Protein AF-0000000075063089 (afdb_homodimer)

Foldseek 3Di:
DPPPPPPPDDPVVDDPPPPPPPPPPDPPPVPPPQDWDWDWDADQLGDIDIFIDGPPDDPVVVVVRVVVVVSVCVVVVPVPDGNVVSNVQQKAKDFPHDGPNPPPDDPVVVVDDPPGDIDIDGPVD/DPPPPPPPDDPVVDDPPPPPPPPPPPDCPVPPPQDWDWDWDADQLGDIDIFIDGPPDDPVVVVVRVVVVVSVCVVVVPVPDGNVVSNVQQKAKDFPHDGPNPPPDDPVVVVDDPPGDIDIDGPVD

Solvent-accessible surface area (backbone atoms only — not comparable to full-atom values): 14906 Å² total; per-residue (Å²): 130,86,75,78,67,77,74,74,77,75,70,61,69,55,77,77,73,69,73,76,65,77,75,69,78,71,83,72,64,81,68,66,79,68,57,64,28,44,31,35,40,40,44,88,41,69,43,66,48,75,40,68,41,51,56,78,30,26,35,48,56,47,52,52,39,48,53,52,46,54,51,46,44,54,70,64,52,49,80,72,57,62,35,57,73,50,32,58,67,47,24,34,46,25,46,89,89,42,72,57,70,62,43,81,44,42,44,48,79,78,65,59,51,73,71,37,65,34,34,69,38,61,49,82,106,129,86,74,79,68,77,75,73,76,74,69,60,68,58,78,79,75,70,72,76,66,76,74,70,78,72,83,72,65,79,68,66,78,67,57,65,28,45,32,35,39,40,45,89,41,69,42,67,49,76,40,68,42,51,57,79,31,26,34,48,55,47,50,52,40,49,54,52,46,53,51,46,43,54,71,65,54,49,81,71,57,62,38,58,74,52,33,58,67,47,24,35,46,26,47,90,88,42,71,58,71,61,44,79,43,43,43,47,79,78,65,60,52,70,70,36,65,34,34,69,38,61,48,83,105

Organism: Cucurbita maxima (NCBI:txid3661)

pLDDT: mean 76.59, std 25.88, range [24.36, 98.12]

Secondary structure (DSSP, 8-state):
------------S----------------------EEEEEEE-TTS-EEEEEEETT-BHHHHHHHHHHHHHHHHHTT------HHHHHHHEEEEETTEE---TTSBGGGGT--TT-EEEEEES--/-----------TT----------------------EEEEEEE-TTS-EEEEEEETT-BHHHHHHHHHHHHHHHHHTT------HHHHHHHEEEEETTEE---TTSBGGGGT--TT-EEEEEES--

Sequence (250 aa):
MPRIEPNIPDSCCISPRFRSNSFRRSLRYQRLPSRLLHLSVLKLDGSSFEVQVARKASVAKLREAVESVFCGMLMNREDVKISWPHVWSHFCLCYKHYKLIDEKSRIKRFGIRDGDLLHFVNRIAMPRIEPNIPDSCCISPRFRSNSFRRSLRYQRLPSRLLHLSVLKLDGSSFEVQVARKASVAKLREAVESVFCGMLMNREDVKISWPHVWSHFCLCYKHYKLIDEKSRIKRFGIRDGDLLHFVNRIA

Structure (mmCIF, N/CA/C/O backbone):
data_AF-0000000075063089-model_v1
#
loop_
_entity.id
_entity.type
_entity.pdbx_description
1 polymer 'U11/U12 small nuclear ribonucleoprotein 25 kDa protein-like'
#
loop_
_atom_site.group_PDB
_atom_site.id
_atom_site.type_symbol
_atom_site.label_atom_id
_atom_site.label_alt_id
_atom_site.label_comp_id
_atom_site.label_asym_id
_atom_site.label_entity_id
_atom_site.label_seq_id
_atom_site.pdbx_PDB_ins_code
_atom_site.Cartn_x
_atom_site.Cartn_y
_atom_site.Cartn_z
_atom_site.occupancy
_atom_site.B_iso_or_equiv
_atom_site.auth_seq_id
_atom_site.auth_comp_id
_atom_site.auth_asym_id
_atom_site.auth_atom_id
_atom_site.pdbx_PDB_model_num
ATOM 1 N N . MET A 1 1 ? -24 -0.327 23.141 1 25.36 1 MET A N 1
ATOM 2 C CA . MET A 1 1 ? -23.531 -0.11 21.766 1 25.36 1 MET A CA 1
ATOM 3 C C . MET A 1 1 ? -22.203 -0.801 21.531 1 25.36 1 MET A C 1
ATOM 5 O O . MET A 1 1 ? -21.234 -0.575 22.281 1 25.36 1 MET A O 1
ATOM 9 N N . PRO A 1 2 ? -22.219 -2.045 20.953 1 25.38 2 PRO A N 1
ATOM 10 C CA . PRO A 1 2 ? -21.047 -2.918 21 1 25.38 2 PRO A CA 1
ATOM 11 C C . PRO A 1 2 ? -19.828 -2.322 20.281 1 25.38 2 PRO A C 1
ATOM 13 O O . PRO A 1 2 ? -19.969 -1.794 19.172 1 25.38 2 PRO A O 1
ATOM 16 N N . ARG A 1 3 ? -18.875 -1.721 21.062 1 28.41 3 ARG A N 1
ATOM 17 C CA . ARG A 1 3 ? -17.578 -1.214 20.625 1 28.41 3 ARG A CA 1
ATOM 18 C C . ARG A 1 3 ? -16.875 -2.234 19.75 1 28.41 3 ARG A C 1
ATOM 20 O O . ARG A 1 3 ? -16.703 -3.393 20.141 1 28.41 3 ARG A O 1
ATOM 27 N N . ILE A 1 4 ? -17.078 -2.137 18.438 1 31.77 4 ILE A N 1
ATOM 28 C CA . ILE A 1 4 ? -16.422 -3.045 17.5 1 31.77 4 ILE A CA 1
ATOM 29 C C . ILE A 1 4 ? -14.93 -3.086 17.781 1 31.77 4 ILE A C 1
ATOM 31 O O . ILE A 1 4 ? -14.234 -2.078 17.625 1 31.77 4 ILE A O 1
ATOM 35 N N . GLU A 1 5 ? -14.547 -3.855 18.703 1 34.22 5 GLU A N 1
ATOM 36 C CA . GLU A 1 5 ? -13.133 -4.09 18.953 1 34.22 5 GLU A CA 1
ATOM 37 C C . GLU A 1 5 ? -12.414 -4.543 17.688 1 34.22 5 GLU A C 1
ATOM 39 O O . GLU A 1 5 ? -12.883 -5.457 17 1 34.22 5 GLU A O 1
ATOM 44 N N . PRO A 1 6 ? -11.734 -3.592 17.016 1 34.59 6 PRO A N 1
ATOM 45 C CA . PRO A 1 6 ? -11.016 -4.07 15.836 1 34.59 6 PRO A CA 1
ATOM 46 C C . PRO A 1 6 ? -10.164 -5.301 16.125 1 34.59 6 PRO A C 1
ATOM 48 O O . PRO A 1 6 ? -9.344 -5.289 17.047 1 34.59 6 PRO A O 1
ATOM 51 N N . ASN A 1 7 ? -10.711 -6.438 16.109 1 30.88 7 ASN A N 1
ATOM 52 C CA . ASN A 1 7 ? -9.906 -7.648 16.219 1 30.88 7 ASN A CA 1
ATOM 53 C C . ASN A 1 7 ? -8.688 -7.605 15.297 1 30.88 7 ASN A C 1
ATOM 55 O O . ASN A 1 7 ? -8.836 -7.633 1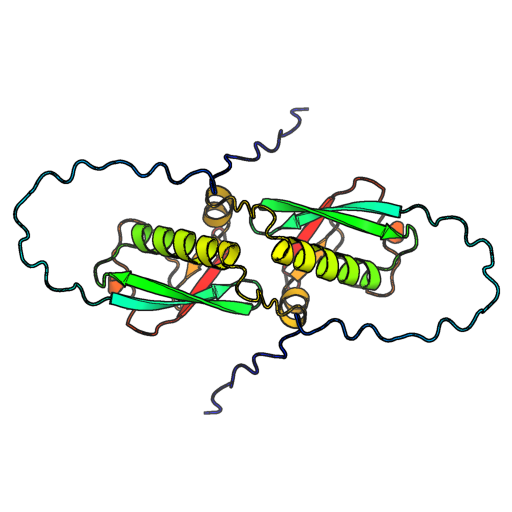4.078 1 30.88 7 ASN A O 1
ATOM 59 N N . ILE A 1 8 ? -7.789 -6.754 15.617 1 37.34 8 ILE A N 1
ATOM 60 C CA . ILE A 1 8 ? -6.559 -6.648 14.836 1 37.34 8 ILE A CA 1
ATOM 61 C C . ILE A 1 8 ? -5.91 -8.023 14.703 1 37.34 8 ILE A C 1
ATOM 63 O O . ILE A 1 8 ? -5.5 -8.625 15.703 1 37.34 8 ILE A O 1
ATOM 67 N N . PRO A 1 9 ? -6.348 -8.859 13.781 1 32.25 9 PRO A N 1
ATOM 68 C CA . PRO A 1 9 ? -5.734 -10.188 13.758 1 32.25 9 PRO A CA 1
ATOM 69 C C . PRO A 1 9 ? -4.211 -10.141 13.828 1 32.25 9 PRO A C 1
ATOM 71 O O . PRO A 1 9 ? -3.609 -9.094 13.547 1 32.25 9 PRO A O 1
ATOM 74 N N . ASP A 1 10 ? -3.49 -11.438 14.062 1 32.81 10 ASP A N 1
ATOM 75 C CA . ASP A 1 10 ? -2.225 -12.055 14.43 1 32.81 10 ASP A CA 1
ATOM 76 C C . ASP A 1 10 ? -1.101 -11.609 13.5 1 32.81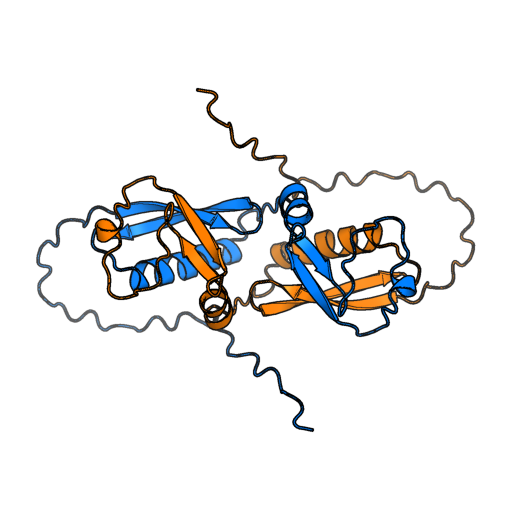 10 ASP A C 1
ATOM 78 O O . ASP A 1 10 ? -1.353 -11.234 12.352 1 32.81 10 ASP A O 1
ATOM 82 N N . SER A 1 11 ? 0.086 -11.242 14.055 1 39.12 11 SER A N 1
ATOM 83 C CA . SER A 1 11 ? 1.485 -10.953 13.758 1 39.12 11 SER A CA 1
ATOM 84 C C . SER A 1 11 ? 2.043 -11.938 12.734 1 39.12 11 SER A C 1
ATOM 86 O O . SER A 1 11 ? 2.377 -13.07 13.07 1 39.12 11 SER A O 1
ATOM 88 N N . CYS A 1 12 ? 1.372 -12 11.602 1 39.66 12 CYS A N 1
ATOM 89 C CA . CYS A 1 12 ? 1.86 -13.109 10.789 1 39.66 12 CYS A CA 1
ATOM 90 C C . CYS A 1 12 ? 3.318 -12.898 10.406 1 39.66 12 CYS A C 1
ATOM 92 O O . CYS A 1 12 ? 3.922 -13.758 9.75 1 39.66 12 CYS A O 1
ATOM 94 N N . CYS A 1 13 ? 3.748 -11.555 10.383 1 46.12 13 CYS A N 1
ATOM 95 C CA . CYS A 1 13 ? 5.125 -11.75 9.945 1 46.12 13 CYS A CA 1
ATOM 96 C C . CYS A 1 13 ? 5.93 -12.508 10.992 1 46.12 13 CYS A C 1
ATOM 98 O O 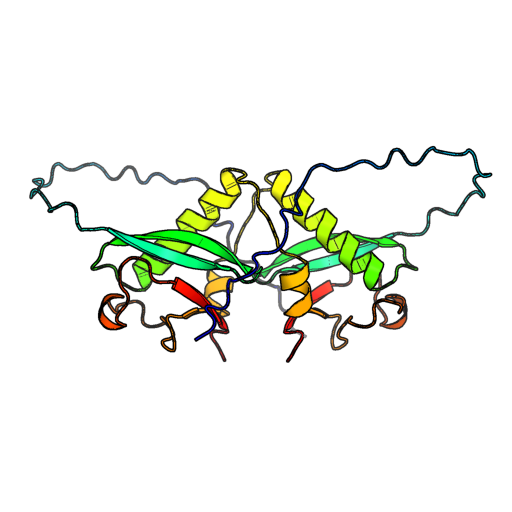. CYS A 1 13 ? 6.82 -11.938 11.625 1 46.12 13 CYS A O 1
ATOM 100 N N . ILE A 1 14 ? 5.324 -13.344 12.055 1 42.25 14 ILE A N 1
ATOM 101 C CA . ILE A 1 14 ? 6.035 -14.234 12.961 1 42.25 14 ILE A CA 1
ATOM 102 C C . ILE A 1 14 ? 7.133 -14.977 12.203 1 42.25 14 ILE A C 1
ATOM 104 O O . ILE A 1 14 ? 7.078 -15.086 10.977 1 42.25 14 ILE A O 1
ATOM 108 N N . SER A 1 15 ? 8.055 -15.789 13.211 1 36.97 15 SER A N 1
ATOM 109 C CA . SER A 1 15 ? 9.156 -16.734 12.984 1 36.97 15 SER A CA 1
ATOM 110 C C . SER A 1 15 ? 8.773 -17.781 11.953 1 36.97 15 SER A C 1
ATOM 112 O O . SER A 1 15 ? 7.637 -18.266 11.945 1 36.97 15 SER A O 1
ATOM 114 N N . PRO A 1 16 ? 9.555 -17.922 11.016 1 36.31 16 PRO A N 1
ATOM 115 C CA . PRO A 1 16 ? 9.398 -19.109 10.172 1 36.31 16 PRO A CA 1
ATOM 116 C C . PRO A 1 16 ? 9.25 -20.406 10.984 1 36.31 16 PRO A C 1
ATOM 118 O O . PRO A 1 16 ? 10.125 -20.734 11.781 1 36.31 16 PRO A O 1
ATOM 121 N N . ARG A 1 17 ? 8.25 -20.703 11.758 1 31.81 17 ARG A N 1
ATOM 122 C CA . ARG A 1 17 ? 8.383 -22.141 11.961 1 31.81 17 ARG A CA 1
ATOM 123 C C . ARG A 1 17 ? 8.648 -22.859 10.641 1 31.81 17 ARG A C 1
ATOM 125 O O . ARG A 1 17 ? 7.785 -22.891 9.758 1 31.81 17 ARG A O 1
ATOM 132 N N . PHE A 1 18 ? 9.93 -22.891 10.344 1 31 18 PHE A N 1
ATOM 133 C CA . PHE A 1 18 ? 10.398 -23.938 9.453 1 31 18 PHE A CA 1
ATOM 134 C C . PHE A 1 18 ? 9.859 -25.297 9.883 1 31 18 PHE A C 1
ATOM 136 O O . PHE A 1 18 ? 10.148 -25.766 10.984 1 31 18 PHE A O 1
ATOM 143 N N . ARG A 1 19 ? 8.562 -25.562 9.688 1 31.53 19 ARG A N 1
ATOM 144 C CA . ARG A 1 19 ? 8.32 -26.984 9.789 1 31.53 19 ARG A CA 1
ATOM 145 C C . ARG A 1 19 ? 9.477 -27.781 9.195 1 31.53 19 ARG A C 1
ATOM 147 O O . ARG A 1 19 ? 9.961 -27.469 8.109 1 31.53 19 ARG A O 1
ATOM 154 N N . SER A 1 20 ? 10.297 -28.328 10.109 1 29.02 20 SER A N 1
ATOM 155 C CA . SER A 1 20 ? 11.125 -29.5 9.852 1 29.02 20 SER A CA 1
ATOM 156 C C . SER A 1 20 ? 10.344 -30.578 9.141 1 29.02 20 SER A C 1
ATOM 158 O O . SER A 1 20 ? 9.5 -31.25 9.742 1 29.02 20 SER A O 1
ATOM 160 N N . ASN A 1 21 ? 9.602 -30.203 8.188 1 28.55 21 ASN A N 1
ATOM 161 C CA . ASN A 1 21 ? 9.219 -31.359 7.395 1 28.55 21 ASN A CA 1
ATOM 162 C C . ASN A 1 21 ? 10.352 -32.375 7.293 1 28.55 21 ASN A C 1
ATOM 164 O O . ASN A 1 21 ? 11.484 -32.031 6.945 1 28.55 21 ASN A O 1
ATOM 168 N N . SER A 1 22 ? 10.414 -33.312 8.18 1 29.23 22 SER A N 1
ATOM 169 C CA . SER A 1 22 ? 11.117 -34.562 7.945 1 29.23 22 SER A CA 1
ATOM 170 C C . SER A 1 22 ? 11.062 -34.969 6.473 1 29.23 22 SER A C 1
ATOM 172 O O . SER A 1 22 ? 9.984 -35 5.871 1 29.23 22 SER A O 1
ATOM 174 N N . PHE A 1 23 ? 12.117 -34.594 5.789 1 30.62 23 PHE A N 1
ATOM 175 C CA . PHE A 1 23 ? 12.594 -35.094 4.5 1 30.62 23 PHE A CA 1
ATOM 176 C C . PHE A 1 23 ? 12.352 -36.594 4.355 1 30.62 23 PHE A C 1
ATOM 178 O O . PHE A 1 23 ? 13.141 -37.406 4.84 1 30.62 23 PHE A O 1
ATOM 185 N N . ARG A 1 24 ? 11.359 -37.125 4.934 1 35.03 24 ARG A N 1
ATOM 186 C CA . ARG A 1 24 ? 11.266 -38.469 4.398 1 35.03 24 ARG A CA 1
ATOM 187 C C . ARG A 1 24 ? 11.602 -38.5 2.91 1 35.03 24 ARG A C 1
ATOM 189 O O . ARG A 1 24 ? 11.219 -37.594 2.17 1 35.03 24 ARG A O 1
ATOM 196 N N . ARG A 1 25 ? 12.672 -39.281 2.426 1 35.75 25 ARG A N 1
ATOM 197 C CA . ARG A 1 25 ? 13.305 -39.812 1.214 1 35.75 25 ARG A CA 1
ATOM 198 C C . ARG A 1 25 ? 12.258 -40.094 0.143 1 35.75 25 ARG A C 1
ATOM 200 O O . ARG A 1 25 ? 11.977 -41.281 -0.139 1 35.75 25 ARG A O 1
ATOM 207 N N . SER A 1 26 ? 10.984 -39.781 0.315 1 37.78 26 SER A N 1
ATOM 208 C CA . SER A 1 26 ? 10.266 -40.375 -0.814 1 37.78 26 SER A CA 1
ATOM 209 C C . SER A 1 26 ? 10.984 -40.094 -2.131 1 37.78 26 SER A C 1
ATOM 211 O O . SER A 1 26 ? 11.766 -39.125 -2.229 1 37.78 26 SER A O 1
ATOM 213 N N . LEU A 1 27 ? 11.234 -41.094 -3.07 1 36.28 27 LEU A N 1
ATOM 214 C CA . LEU A 1 27 ? 11.781 -41.312 -4.41 1 36.28 27 LEU A CA 1
ATOM 215 C C . LEU A 1 27 ? 11.469 -40.125 -5.305 1 36.28 27 LEU A C 1
ATOM 217 O O . LEU A 1 27 ? 10.312 -39.688 -5.426 1 36.28 27 LEU A O 1
ATOM 221 N N . ARG A 1 28 ? 12.398 -39.125 -5.457 1 37.81 28 ARG A N 1
ATOM 222 C CA . ARG A 1 28 ? 12.773 -38.031 -6.344 1 37.81 28 ARG A CA 1
ATOM 223 C C . ARG A 1 28 ? 12.32 -38.312 -7.773 1 37.81 28 ARG A C 1
ATOM 225 O O . ARG A 1 28 ? 12.961 -39.094 -8.492 1 37.81 28 ARG A O 1
ATOM 232 N N . TYR A 1 29 ? 11.172 -38.844 -7.988 1 41.09 29 TYR A N 1
ATOM 233 C CA . TYR A 1 29 ? 11.016 -38.75 -9.438 1 41.09 29 TYR A CA 1
ATOM 234 C C . TYR A 1 29 ? 11.594 -37.438 -9.945 1 41.09 29 TYR A C 1
ATOM 236 O O . TYR A 1 29 ? 11.695 -36.438 -9.188 1 41.09 29 TYR A O 1
ATOM 244 N N . GLN A 1 30 ? 12.656 -37.406 -10.766 1 43.09 30 GLN A N 1
ATOM 245 C CA . GLN A 1 30 ? 13.234 -36.281 -11.531 1 43.09 30 GLN A CA 1
ATOM 246 C C . GLN A 1 30 ? 12.18 -35.25 -11.867 1 43.09 30 GLN A C 1
ATOM 248 O O . GLN A 1 30 ? 11.445 -35.375 -12.852 1 43.09 30 GLN A O 1
ATOM 253 N N . ARG A 1 31 ? 11.289 -34.875 -10.945 1 46.66 31 ARG A N 1
ATOM 254 C CA . ARG A 1 31 ? 10.352 -33.844 -11.367 1 46.66 31 ARG A CA 1
ATOM 255 C C . ARG A 1 31 ? 11.055 -32.781 -12.211 1 46.66 31 ARG A C 1
ATOM 257 O O . ARG A 1 31 ? 12.086 -32.219 -11.805 1 46.66 31 ARG A O 1
ATOM 264 N N . LEU A 1 32 ? 10.984 -32.844 -13.5 1 48.56 32 LEU A N 1
ATOM 265 C CA . LEU A 1 32 ? 11.43 -31.844 -14.461 1 48.56 32 LEU A CA 1
ATOM 266 C C . LEU A 1 32 ? 11.297 -30.438 -13.867 1 48.56 32 LEU A C 1
ATOM 268 O O . LEU A 1 32 ? 10.32 -30.141 -13.172 1 48.56 32 LEU A O 1
ATOM 272 N N . PRO A 1 33 ? 12.484 -29.797 -13.68 1 54.34 33 PRO A N 1
ATOM 273 C CA . PRO A 1 33 ? 12.43 -28.422 -13.203 1 54.34 33 PRO A CA 1
ATOM 274 C C . PRO A 1 33 ? 11.195 -27.672 -13.695 1 54.34 33 PRO A C 1
ATOM 276 O O . PRO A 1 33 ? 10.914 -27.656 -14.898 1 54.34 33 PRO A O 1
ATOM 279 N N . SER A 1 34 ? 10.086 -27.859 -13 1 67.69 34 SER A N 1
ATOM 280 C CA . SER A 1 34 ? 8.922 -27.094 -13.445 1 67.69 34 SER A CA 1
ATOM 281 C C . SER A 1 34 ? 9.312 -25.672 -13.844 1 67.69 34 SER A C 1
ATOM 283 O O . SER A 1 34 ? 10.172 -25.062 -13.211 1 67.69 34 SER A O 1
ATOM 285 N N . ARG A 1 35 ? 9.242 -25.344 -15.086 1 86.5 35 ARG A N 1
ATOM 286 C CA . ARG A 1 35 ? 9.477 -24 -15.617 1 86.5 35 ARG A CA 1
ATOM 287 C C . ARG A 1 35 ? 8.742 -22.938 -14.797 1 86.5 35 ARG A C 1
ATOM 289 O O . ARG A 1 35 ? 7.57 -23.125 -14.461 1 86.5 35 ARG A O 1
ATOM 296 N N . LEU A 1 36 ? 9.539 -22.109 -14.188 1 93.25 36 LEU A N 1
ATOM 297 C CA . LEU A 1 36 ? 8.977 -21.031 -13.391 1 93.25 36 LEU A CA 1
ATOM 298 C C . LEU A 1 36 ? 8.484 -19.891 -14.289 1 93.25 36 LEU A C 1
ATOM 300 O O . LEU A 1 36 ? 9.109 -19.578 -15.305 1 93.25 36 LEU A O 1
ATOM 304 N N . LEU A 1 37 ? 7.383 -19.531 -13.953 1 95.38 37 LEU A N 1
ATOM 305 C CA . LEU A 1 37 ? 6.867 -18.297 -14.547 1 95.38 37 LEU A CA 1
ATOM 306 C C . LEU A 1 37 ? 7.344 -17.094 -13.758 1 95.38 37 LEU A C 1
ATOM 308 O O . LEU A 1 37 ? 7.266 -17.062 -12.531 1 95.38 37 LEU A O 1
ATOM 312 N N . HIS A 1 38 ? 7.906 -16.109 -14.508 1 97.44 38 HIS A N 1
ATOM 313 C CA . HIS A 1 38 ? 8.266 -14.828 -13.922 1 97.44 38 HIS A CA 1
ATOM 314 C C . HIS A 1 38 ? 7.156 -13.797 -14.117 1 97.44 38 HIS A C 1
ATOM 316 O O . HIS A 1 38 ? 6.832 -13.445 -15.25 1 97.44 38 HIS A O 1
ATOM 322 N N . LEU A 1 39 ? 6.66 -13.375 -13.031 1 98.12 39 LEU A N 1
ATOM 323 C CA . LEU A 1 39 ? 5.559 -12.414 -13.078 1 98.12 39 LEU A CA 1
ATOM 324 C C . LEU A 1 39 ? 5.914 -11.141 -12.32 1 98.12 39 LEU A C 1
ATOM 326 O O . LEU A 1 39 ? 6.738 -11.164 -11.406 1 98.12 39 LEU A O 1
ATOM 330 N N . SER A 1 40 ? 5.383 -10.055 -12.781 1 97.62 40 SER A N 1
ATOM 331 C CA . SER A 1 40 ? 5.48 -8.797 -12.055 1 97.62 40 SER A CA 1
ATOM 332 C C . SER A 1 40 ? 4.16 -8.438 -11.383 1 97.62 40 SER A C 1
ATOM 334 O O . SER A 1 40 ? 3.092 -8.617 -11.969 1 97.62 40 SER A O 1
ATOM 336 N N . VAL A 1 41 ? 4.23 -7.961 -10.156 1 97.19 41 VAL A N 1
ATOM 337 C CA . VAL A 1 41 ? 3.045 -7.543 -9.414 1 97.19 41 VAL A CA 1
ATOM 338 C C . VAL A 1 41 ? 3.115 -6.043 -9.133 1 97.19 41 VAL A C 1
ATOM 340 O O . VAL A 1 41 ? 4.043 -5.57 -8.477 1 97.19 41 VAL A O 1
ATOM 343 N N . LEU A 1 42 ? 2.166 -5.312 -9.625 1 93.69 42 LEU A N 1
ATOM 344 C CA . LEU A 1 42 ? 2.07 -3.869 -9.438 1 93.69 42 LEU A CA 1
ATOM 345 C C . LEU A 1 42 ? 1.423 -3.535 -8.102 1 93.69 42 LEU A C 1
ATOM 347 O O . LEU A 1 42 ? 0.306 -3.979 -7.816 1 93.69 42 LEU A O 1
ATOM 351 N N . LYS A 1 43 ? 2.156 -2.721 -7.34 1 89.19 43 LYS A N 1
ATOM 352 C CA . LYS A 1 43 ? 1.665 -2.277 -6.039 1 89.19 43 LYS A CA 1
ATOM 353 C C . LYS A 1 43 ? 0.757 -1.06 -6.18 1 89.19 43 LYS A C 1
ATOM 355 O O . LYS A 1 43 ? 0.712 -0.432 -7.238 1 89.19 43 LYS A O 1
ATOM 360 N N . LEU A 1 44 ? 0.133 -0.828 -5.086 1 82.44 44 LEU A N 1
ATOM 361 C CA . LEU A 1 44 ? -0.771 0.317 -5.07 1 82.44 44 LEU A CA 1
ATOM 362 C C . LEU A 1 44 ? 0.007 1.626 -5.141 1 82.44 44 LEU A C 1
ATOM 364 O O . LEU A 1 44 ? -0.528 2.65 -5.574 1 82.44 44 LEU A O 1
ATOM 368 N N . ASP A 1 45 ? 1.23 1.643 -4.715 1 83.12 45 ASP A N 1
ATOM 369 C CA . ASP A 1 45 ? 2.031 2.863 -4.719 1 83.12 45 ASP A CA 1
ATOM 370 C C . ASP A 1 45 ? 2.68 3.092 -6.082 1 83.12 45 ASP A C 1
ATOM 372 O O . ASP A 1 45 ? 3.467 4.023 -6.25 1 83.12 45 ASP A O 1
ATOM 376 N N . GLY A 1 46 ? 2.434 2.211 -6.969 1 85.12 46 GLY A N 1
ATOM 377 C CA . GLY A 1 46 ? 2.928 2.379 -8.328 1 85.12 46 GLY A CA 1
ATOM 378 C C . GLY A 1 46 ? 4.211 1.617 -8.594 1 85.12 46 GLY A C 1
ATOM 379 O O . GLY A 1 46 ? 4.672 1.543 -9.734 1 85.12 46 GLY A O 1
ATOM 380 N N . SER A 1 47 ? 4.82 1.106 -7.629 1 87.5 47 SER A N 1
ATOM 381 C CA . SER A 1 47 ? 5.992 0.26 -7.812 1 87.5 47 SER A CA 1
ATOM 382 C C . SER A 1 47 ? 5.594 -1.196 -8.031 1 87.5 47 SER A C 1
ATOM 384 O O . SER A 1 47 ? 4.426 -1.555 -7.883 1 87.5 47 SER A O 1
ATOM 386 N N . SER A 1 48 ? 6.527 -2.014 -8.523 1 92.81 48 SER A N 1
ATOM 387 C CA . SER A 1 48 ? 6.25 -3.426 -8.758 1 92.81 48 SER A CA 1
ATOM 388 C C . SER A 1 48 ? 7.344 -4.312 -8.18 1 92.81 48 SER A C 1
ATOM 390 O O . SER A 1 48 ? 8.445 -3.838 -7.883 1 92.81 48 SER A O 1
ATOM 392 N N . PHE A 1 49 ? 7.059 -5.48 -8 1 92.81 49 PHE A N 1
ATOM 393 C CA . PHE A 1 49 ? 8.055 -6.477 -7.613 1 92.81 49 PHE A CA 1
ATOM 394 C C . PHE A 1 49 ? 7.84 -7.777 -8.375 1 92.81 49 PHE A C 1
ATOM 396 O O . PHE A 1 49 ? 6.762 -8.008 -8.93 1 92.81 49 PHE A O 1
ATOM 403 N N . GLU A 1 50 ? 8.906 -8.586 -8.484 1 96.25 50 GLU A N 1
ATOM 404 C CA . GLU A 1 50 ? 8.875 -9.82 -9.25 1 96.25 50 GLU A CA 1
ATOM 405 C C . GLU A 1 50 ? 8.516 -11.016 -8.375 1 96.25 50 GLU A C 1
ATOM 407 O O . GLU A 1 50 ? 8.977 -11.117 -7.234 1 96.25 50 GLU A O 1
ATOM 412 N N . VAL A 1 51 ? 7.695 -11.836 -8.938 1 97.5 51 VAL A N 1
ATOM 413 C CA . VAL A 1 51 ? 7.324 -13.086 -8.273 1 97.5 51 VAL A CA 1
ATOM 414 C C . VAL A 1 51 ? 7.551 -14.258 -9.227 1 97.5 51 VAL A C 1
ATOM 416 O O . VAL A 1 51 ? 7.262 -14.156 -10.422 1 97.5 51 VAL A O 1
ATOM 419 N N . GLN A 1 52 ? 8.023 -15.312 -8.695 1 97.25 52 GLN A N 1
ATOM 420 C CA . GLN A 1 52 ? 8.188 -16.547 -9.469 1 97.25 52 GLN A CA 1
ATOM 421 C C . GLN A 1 52 ? 7.266 -17.641 -8.945 1 97.25 52 GLN A C 1
ATOM 423 O O . GLN A 1 52 ? 7.191 -17.875 -7.742 1 97.25 52 GLN A O 1
ATOM 428 N N . VAL A 1 53 ? 6.547 -18.219 -9.883 1 97.44 53 VAL A N 1
ATOM 429 C CA . VAL A 1 53 ? 5.684 -19.344 -9.523 1 97.44 53 VAL A CA 1
ATOM 430 C C . VAL A 1 53 ? 5.812 -20.438 -10.57 1 97.44 53 VAL A C 1
ATOM 432 O O . VAL A 1 53 ? 6.211 -20.188 -11.703 1 97.44 53 VAL A O 1
ATOM 435 N N . ALA A 1 54 ? 5.375 -21.656 -10.117 1 96.12 54 ALA A N 1
ATOM 436 C CA . ALA A 1 54 ? 5.348 -22.766 -11.07 1 96.12 54 ALA A CA 1
ATOM 437 C C . ALA A 1 54 ? 4.328 -22.516 -12.172 1 96.12 54 ALA A C 1
ATOM 439 O O . ALA A 1 54 ? 3.279 -21.906 -11.938 1 96.12 54 ALA A O 1
ATOM 440 N N . ARG A 1 55 ? 4.625 -22.969 -13.352 1 93.75 55 ARG A N 1
ATOM 441 C CA . ARG A 1 55 ? 3.723 -22.844 -14.492 1 93.75 55 ARG A CA 1
ATOM 442 C C . ARG A 1 55 ? 2.355 -23.438 -14.172 1 93.75 55 ARG A C 1
ATOM 444 O O . ARG A 1 55 ? 1.329 -22.922 -14.633 1 93.75 55 ARG A O 1
ATOM 451 N N . LYS A 1 56 ? 2.328 -24.422 -13.391 1 94.56 56 LYS A N 1
ATOM 452 C CA . LYS A 1 56 ? 1.079 -25.109 -13.07 1 94.56 56 LYS A CA 1
ATOM 453 C C . LYS A 1 56 ? 0.473 -24.578 -11.773 1 94.56 56 LYS A C 1
ATOM 455 O O . LYS A 1 56 ? -0.463 -25.172 -11.234 1 94.56 56 LYS A O 1
ATOM 460 N N . ALA A 1 57 ? 1.005 -23.531 -11.297 1 96.69 57 ALA A N 1
ATOM 461 C CA . ALA A 1 57 ? 0.581 -23.016 -10 1 96.69 57 ALA A CA 1
ATOM 462 C C . ALA A 1 57 ? -0.882 -22.578 -10.031 1 96.69 57 ALA A C 1
ATOM 464 O O . ALA A 1 57 ? -1.378 -22.125 -11.07 1 96.69 57 ALA A O 1
ATOM 465 N N . SER A 1 58 ? -1.587 -22.719 -8.945 1 97.81 58 SER A N 1
ATOM 466 C CA . SER A 1 58 ? -2.93 -22.172 -8.742 1 97.81 58 SER A CA 1
ATOM 467 C C . SER A 1 58 ? -2.885 -20.734 -8.281 1 97.81 58 SER A C 1
ATOM 469 O O . SER A 1 58 ? -1.819 -20.219 -7.938 1 97.81 58 SER A O 1
ATOM 471 N N . VAL A 1 59 ? -4.066 -20.125 -8.281 1 98 59 VAL A N 1
ATOM 472 C CA . VAL A 1 59 ? -4.207 -18.766 -7.758 1 98 59 VAL A CA 1
ATOM 473 C C . VAL A 1 59 ? -3.789 -18.734 -6.289 1 98 59 VAL A C 1
ATOM 475 O O . VAL A 1 59 ? -3.146 -17.781 -5.84 1 98 59 VAL A O 1
ATOM 478 N N . ALA A 1 60 ? -4.125 -19.781 -5.5 1 97.94 60 ALA A N 1
ATOM 479 C CA . ALA A 1 60 ? -3.74 -19.859 -4.094 1 97.94 60 ALA A CA 1
ATOM 480 C C . ALA A 1 60 ? -2.223 -19.828 -3.938 1 97.94 60 ALA A C 1
ATOM 482 O O . ALA A 1 60 ? -1.699 -19.109 -3.082 1 97.94 60 ALA A O 1
ATOM 483 N N . LYS A 1 61 ? -1.575 -20.594 -4.762 1 97.25 61 LYS A N 1
ATOM 484 C CA . LYS A 1 61 ? -0.117 -20.641 -4.695 1 97.25 61 LYS A CA 1
ATOM 485 C C . LYS A 1 61 ? 0.499 -19.312 -5.148 1 97.25 61 LYS A C 1
ATOM 487 O O . LYS A 1 61 ? 1.532 -18.891 -4.625 1 97.25 61 LYS A O 1
ATOM 492 N N . LEU A 1 62 ? -0.12 -18.672 -6.07 1 97.94 62 LEU A N 1
ATOM 493 C CA . LEU A 1 62 ? 0.319 -17.359 -6.488 1 97.94 62 LEU A CA 1
ATOM 494 C C . LEU A 1 62 ? 0.2 -16.359 -5.34 1 97.94 62 LEU A C 1
ATOM 496 O O . LEU A 1 62 ? 1.119 -15.57 -5.098 1 97.94 62 LEU A O 1
ATOM 500 N N . ARG A 1 63 ? -0.9 -16.406 -4.648 1 97.06 63 ARG A N 1
ATOM 501 C CA . ARG A 1 63 ? -1.097 -15.539 -3.49 1 97.06 63 ARG A CA 1
ATOM 502 C C . ARG A 1 63 ? 0.002 -15.75 -2.455 1 97.06 63 ARG A C 1
ATOM 504 O O . ARG A 1 63 ? 0.572 -14.789 -1.94 1 97.06 63 ARG A O 1
ATOM 511 N N . GLU A 1 64 ? 0.319 -16.906 -2.18 1 97.56 64 GLU A N 1
ATOM 512 C CA . GLU A 1 64 ? 1.379 -17.25 -1.235 1 97.56 64 GLU A CA 1
ATOM 513 C C . GLU A 1 64 ? 2.725 -16.703 -1.694 1 97.56 64 GLU A C 1
ATOM 515 O O . GLU A 1 64 ? 3.506 -16.188 -0.882 1 97.56 64 GLU A O 1
ATOM 520 N N . ALA A 1 65 ? 2.969 -16.844 -2.914 1 97.69 65 ALA A N 1
ATOM 521 C CA . ALA A 1 65 ? 4.227 -16.359 -3.477 1 97.69 65 ALA A CA 1
ATOM 522 C C . ALA A 1 65 ? 4.328 -14.844 -3.344 1 97.69 65 ALA A C 1
ATOM 524 O O . ALA A 1 65 ? 5.383 -14.312 -2.986 1 97.69 65 ALA A O 1
ATOM 525 N N . VAL A 1 66 ? 3.26 -14.172 -3.6 1 96.69 66 VAL A N 1
ATOM 526 C CA . VAL A 1 66 ? 3.201 -12.719 -3.469 1 96.69 66 VAL A CA 1
ATOM 527 C C . VAL A 1 66 ? 3.479 -12.32 -2.021 1 96.69 66 VAL A C 1
ATOM 529 O O . VAL A 1 66 ? 4.305 -11.438 -1.762 1 96.69 66 VAL A O 1
ATOM 532 N N . GLU A 1 67 ? 2.809 -12.984 -1.084 1 94.56 67 GLU A N 1
ATOM 533 C CA . GLU A 1 67 ? 3.014 -12.711 0.335 1 94.56 67 GLU A CA 1
ATOM 534 C C . GLU A 1 67 ? 4.477 -12.891 0.725 1 94.56 67 GLU A C 1
ATOM 536 O O . GLU A 1 67 ? 5.066 -12.023 1.367 1 94.56 67 GLU A O 1
ATOM 541 N N . SER A 1 68 ? 5.059 -13.953 0.311 1 93.94 68 SER A N 1
ATOM 542 C CA . SER A 1 68 ? 6.422 -14.312 0.69 1 93.94 68 SER A CA 1
ATOM 543 C C . SER A 1 68 ? 7.43 -13.312 0.127 1 93.94 68 SER A C 1
ATOM 545 O O . SER A 1 68 ? 8.312 -12.836 0.848 1 93.94 68 SER A O 1
ATOM 547 N N . VAL A 1 69 ? 7.273 -13.008 -1.133 1 92.88 69 VAL A N 1
ATOM 548 C CA . VAL A 1 69 ? 8.211 -12.094 -1.778 1 92.88 69 VAL A CA 1
ATOM 549 C C . VAL A 1 69 ? 8.086 -10.711 -1.154 1 92.88 69 VAL A C 1
ATOM 551 O O . VAL A 1 69 ? 9.094 -10.07 -0.838 1 92.88 69 VAL A O 1
ATOM 554 N N . PHE A 1 70 ? 6.855 -10.25 -0.999 1 89.94 70 PHE A N 1
ATOM 555 C CA . PHE A 1 70 ? 6.617 -8.93 -0.436 1 89.94 70 PHE A CA 1
ATOM 556 C C . PHE A 1 70 ? 7.207 -8.82 0.963 1 89.94 70 PHE A C 1
ATOM 558 O O . PHE A 1 70 ? 7.859 -7.824 1.292 1 89.94 70 PHE A O 1
ATOM 565 N N . CYS A 1 71 ? 7.016 -9.789 1.749 1 86.56 71 CYS A N 1
ATOM 566 C CA . CYS A 1 71 ? 7.582 -9.789 3.094 1 86.56 71 CYS A CA 1
ATOM 567 C C . CYS A 1 71 ? 9.102 -9.797 3.045 1 86.56 71 CYS A C 1
ATOM 569 O O . CYS A 1 71 ? 9.758 -9.094 3.822 1 86.56 71 CYS A O 1
ATOM 571 N N . GLY A 1 72 ? 9.586 -10.578 2.199 1 86.19 72 GLY A N 1
ATOM 572 C CA . GLY A 1 72 ? 11.031 -10.609 2.033 1 86.19 72 GLY A CA 1
ATOM 573 C C . GLY A 1 72 ? 11.617 -9.266 1.642 1 86.19 72 GLY A C 1
ATOM 574 O O . GLY A 1 72 ? 12.672 -8.867 2.146 1 86.19 72 GLY A O 1
ATOM 575 N N . MET A 1 73 ? 10.969 -8.688 0.713 1 84.19 73 MET A N 1
ATOM 576 C CA . MET A 1 73 ? 11.406 -7.371 0.259 1 84.19 73 MET A CA 1
ATOM 577 C C . MET A 1 73 ? 11.461 -6.383 1.42 1 84.19 73 MET A C 1
ATOM 579 O O . MET A 1 73 ? 12.391 -5.578 1.513 1 84.19 73 MET A O 1
ATOM 583 N N . LEU A 1 74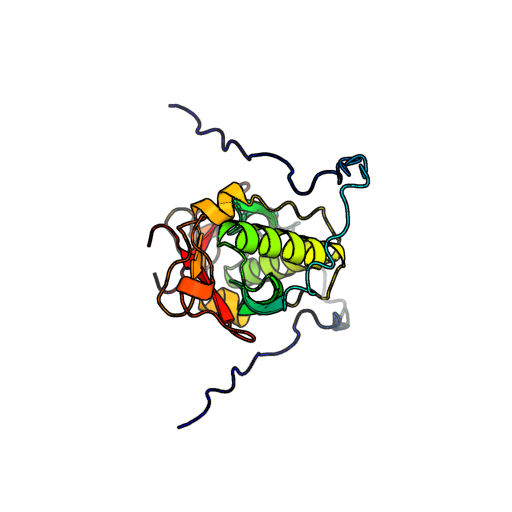 ? 10.461 -6.441 2.209 1 79.31 74 LEU A N 1
ATOM 584 C CA . LEU A 1 74 ? 10.406 -5.539 3.354 1 79.31 74 LEU A CA 1
ATOM 585 C C . LEU A 1 74 ? 11.508 -5.859 4.355 1 79.31 74 LEU A C 1
ATOM 587 O O . LEU A 1 74 ? 12.078 -4.949 4.965 1 79.31 74 LEU A O 1
ATOM 591 N N . MET A 1 75 ? 11.844 -7.062 4.488 1 78.94 75 MET A N 1
ATOM 592 C CA . MET A 1 75 ? 12.852 -7.5 5.445 1 78.94 75 MET A CA 1
ATOM 593 C C . MET A 1 75 ? 14.258 -7.156 4.953 1 78.94 75 MET A C 1
ATOM 595 O O . MET A 1 75 ? 15.148 -6.863 5.75 1 78.94 75 MET A O 1
ATOM 599 N N . ASN A 1 76 ? 14.414 -7.266 3.721 1 76.62 76 ASN A N 1
ATOM 600 C CA . ASN A 1 76 ? 15.75 -7.059 3.164 1 76.62 76 ASN A CA 1
ATOM 601 C C . ASN A 1 76 ? 16.031 -5.582 2.922 1 76.62 76 ASN A C 1
ATOM 603 O O . ASN A 1 76 ? 17.109 -5.219 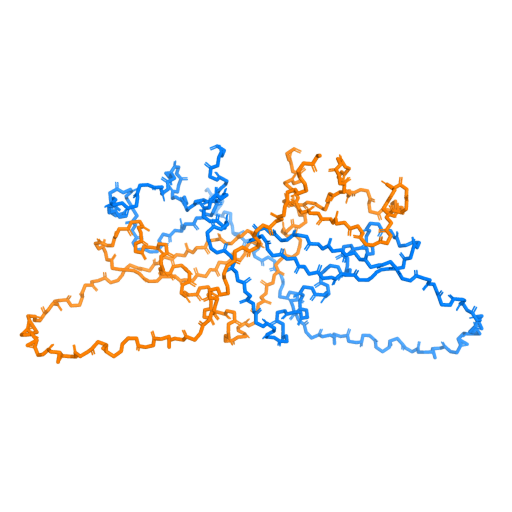2.441 1 76.62 76 ASN A O 1
ATOM 607 N N . ARG A 1 77 ? 15.25 -4.801 3.463 1 68.75 77 ARG A N 1
ATOM 608 C CA . ARG A 1 77 ? 15.414 -3.352 3.426 1 68.75 77 ARG A CA 1
ATOM 609 C C . ARG A 1 77 ? 15.664 -2.865 2.002 1 68.75 77 ARG A C 1
ATOM 611 O O . ARG A 1 77 ? 16.531 -2.02 1.772 1 68.75 77 ARG A O 1
ATOM 618 N N . GLU A 1 78 ? 15.281 -3.697 1.072 1 61.97 78 GLU A N 1
ATOM 619 C CA . GLU A 1 78 ? 15.43 -3.162 -0.278 1 61.97 78 GLU A CA 1
ATOM 620 C C . GLU A 1 78 ? 14.828 -1.761 -0.385 1 61.97 78 GLU A C 1
ATOM 622 O O . GLU A 1 78 ? 13.859 -1.442 0.3 1 61.97 78 GLU A O 1
ATOM 627 N N . ASP A 1 79 ? 15.703 -0.903 -0.758 1 61 79 ASP A N 1
ATOM 628 C CA . ASP A 1 79 ? 15.328 0.501 -0.891 1 61 79 ASP A CA 1
ATOM 629 C C . ASP A 1 79 ? 13.867 0.643 -1.302 1 61 79 ASP A C 1
ATOM 631 O O . ASP A 1 79 ? 13.484 0.244 -2.404 1 61 79 ASP A O 1
ATOM 635 N N . VAL A 1 80 ? 13.102 0.566 -0.364 1 67.25 80 VAL A N 1
ATOM 636 C CA . VAL A 1 80 ? 11.688 0.806 -0.65 1 67.25 80 VAL A CA 1
ATOM 637 C C . VAL A 1 80 ? 11.508 2.209 -1.226 1 67.25 80 VAL A C 1
ATOM 639 O O . VAL A 1 80 ? 11.883 3.199 -0.594 1 67.25 80 VAL A O 1
ATOM 642 N N . LYS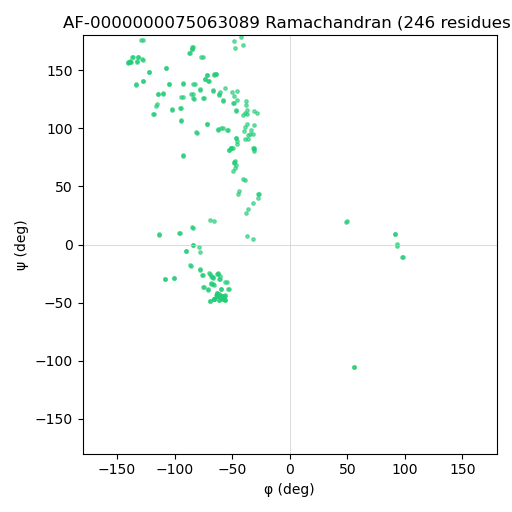 A 1 81 ? 11.383 2.146 -2.523 1 78.94 81 LYS A N 1
ATOM 643 C CA . LYS A 1 81 ? 11.102 3.408 -3.203 1 78.94 81 LYS A CA 1
ATOM 644 C C . LYS A 1 81 ? 9.602 3.604 -3.402 1 78.94 81 LYS A C 1
ATOM 646 O O . LYS A 1 81 ? 8.953 2.803 -4.078 1 78.94 81 LYS A O 1
ATOM 651 N N . ILE A 1 82 ? 8.992 4.449 -2.68 1 86.19 82 ILE A N 1
ATOM 652 C CA . ILE A 1 82 ? 7.578 4.77 -2.861 1 86.19 82 ILE A CA 1
ATOM 653 C C . ILE A 1 82 ? 7.438 5.977 -3.785 1 86.19 82 ILE A C 1
ATOM 655 O O . ILE A 1 82 ? 8.125 6.984 -3.611 1 86.19 82 ILE A O 1
ATOM 659 N N . SER A 1 83 ? 6.637 5.906 -4.867 1 88.69 83 SER A N 1
ATOM 660 C CA . SER A 1 83 ? 6.266 7.051 -5.695 1 88.69 83 SER A CA 1
ATOM 661 C C . SER A 1 83 ? 5.133 7.848 -5.062 1 88.69 83 SER A C 1
ATOM 663 O O . SER A 1 83 ? 3.957 7.586 -5.328 1 88.69 83 SER A O 1
ATOM 665 N N . TRP A 1 84 ? 5.402 8.883 -4.359 1 92.19 84 TRP A N 1
ATOM 666 C CA . TRP A 1 84 ? 4.379 9.648 -3.656 1 92.19 84 TRP A CA 1
ATOM 667 C C . TRP A 1 84 ? 3.51 10.43 -4.637 1 92.19 84 TRP A C 1
ATOM 669 O O . TRP A 1 84 ? 2.301 10.562 -4.434 1 92.19 84 TRP A O 1
ATOM 679 N N . PRO A 1 85 ? 4.223 10.969 -5.715 1 91.94 85 PRO A N 1
ATOM 680 C CA . PRO A 1 85 ? 3.35 11.562 -6.727 1 91.94 85 PRO A CA 1
ATOM 681 C C . PRO A 1 85 ? 2.266 10.602 -7.211 1 91.94 85 PRO A C 1
ATOM 683 O O . PRO A 1 85 ? 1.114 11.008 -7.398 1 91.94 85 PRO A O 1
ATOM 686 N N . HIS A 1 86 ? 2.602 9.352 -7.352 1 90.88 86 HIS A N 1
ATOM 687 C CA . HIS A 1 86 ? 1.625 8.344 -7.754 1 90.88 86 HIS A CA 1
ATOM 688 C C . HIS A 1 86 ? 0.602 8.094 -6.648 1 90.88 86 HIS A C 1
ATOM 690 O O . HIS A 1 86 ? -0.603 8.047 -6.91 1 90.88 86 HIS A O 1
ATOM 696 N N . VAL A 1 87 ? 1.052 7.895 -5.473 1 92.88 87 VAL A N 1
ATOM 697 C CA . VAL A 1 87 ? 0.166 7.629 -4.344 1 92.88 87 VAL A CA 1
ATOM 698 C C . VAL A 1 87 ? -0.847 8.766 -4.203 1 92.88 87 VAL A C 1
ATOM 700 O O . VAL A 1 87 ? -2.055 8.523 -4.129 1 92.88 87 VAL A O 1
ATOM 703 N N . TRP A 1 88 ? -0.407 10.016 -4.242 1 93.81 88 TRP A N 1
ATOM 704 C CA . TRP A 1 88 ? -1.279 11.156 -3.977 1 93.81 88 TRP A CA 1
ATOM 705 C C . TRP A 1 88 ? -2.148 11.469 -5.191 1 93.81 88 TRP A C 1
ATOM 707 O O . TRP A 1 88 ? -3.145 12.188 -5.078 1 93.81 88 TRP A O 1
ATOM 717 N N . SER A 1 89 ? -1.74 11.039 -6.348 1 92.88 89 SER A N 1
ATOM 718 C CA . SER A 1 89 ? -2.602 11.234 -7.508 1 92.88 89 SER A CA 1
ATOM 719 C C . SER A 1 89 ? -3.756 10.242 -7.516 1 92.88 89 SER A C 1
ATOM 721 O O . SER A 1 89 ? -4.789 10.484 -8.133 1 92.88 89 SER A O 1
ATOM 723 N N . HIS A 1 90 ? -3.568 9.109 -6.898 1 90.31 90 HIS A N 1
ATOM 724 C CA . HIS A 1 90 ? -4.574 8.055 -6.898 1 90.31 90 HIS A CA 1
ATOM 725 C C . HIS A 1 90 ? -5.367 8.047 -5.598 1 90.31 90 HIS A C 1
ATOM 727 O O . HIS A 1 90 ? -6.543 7.676 -5.582 1 90.31 90 HIS A O 1
ATOM 733 N N . PHE A 1 91 ? -4.684 8.516 -4.508 1 91.88 91 PHE A N 1
ATOM 734 C CA . PHE A 1 91 ? -5.309 8.477 -3.191 1 91.88 91 PHE A CA 1
ATOM 735 C C . PHE A 1 91 ? -5.25 9.844 -2.523 1 91.88 91 PHE A C 1
ATOM 737 O O . PHE A 1 91 ? -4.422 10.688 -2.885 1 91.88 91 PHE A O 1
ATOM 744 N N . CYS A 1 92 ? -6.078 10.109 -1.555 1 95.5 92 CYS A N 1
ATOM 745 C CA . CYS A 1 92 ? -6 11.242 -0.637 1 95.5 92 CYS A CA 1
ATOM 746 C C . CYS A 1 92 ? -6.348 10.812 0.784 1 95.5 92 CYS A C 1
ATOM 748 O O . CYS A 1 92 ? -6.918 9.742 0.992 1 95.5 92 CYS A O 1
ATOM 750 N N . LEU A 1 93 ? -5.898 11.555 1.733 1 96.88 93 LEU A N 1
ATOM 751 C CA . LEU A 1 93 ? -6.293 11.328 3.119 1 96.88 93 LEU A CA 1
ATOM 752 C C . LEU A 1 93 ? -7.742 11.742 3.348 1 96.88 93 LEU A C 1
ATOM 754 O O . LEU A 1 93 ? -8.234 12.68 2.711 1 96.88 93 LEU A O 1
ATOM 758 N N . CYS A 1 94 ? -8.32 11.039 4.164 1 97.88 94 CYS A N 1
ATOM 759 C CA . CYS A 1 94 ? -9.711 11.32 4.508 1 97.88 94 CYS A CA 1
ATOM 760 C C . CYS A 1 94 ? -9.914 11.297 6.016 1 97.88 94 CYS A C 1
ATOM 762 O O . CYS A 1 94 ? -9.375 10.43 6.707 1 97.88 94 CYS A O 1
ATOM 764 N N . TYR A 1 95 ? -10.672 12.227 6.531 1 97.94 95 TYR A N 1
ATOM 765 C CA . TYR A 1 95 ? -11.133 12.289 7.914 1 97.94 95 TYR A CA 1
ATOM 766 C C . TYR A 1 95 ? -12.656 12.242 7.98 1 97.94 95 TYR A C 1
ATOM 768 O O . TYR A 1 95 ? -13.328 13.156 7.504 1 97.94 95 TYR A O 1
ATOM 776 N N . LYS A 1 96 ? -13.07 11.102 8.539 1 95.56 96 LYS A N 1
ATOM 777 C CA . LYS A 1 96 ? -14.516 10.898 8.523 1 95.56 96 LYS A CA 1
ATOM 778 C C . LYS A 1 96 ? -15.07 10.977 7.105 1 95.56 96 LYS A C 1
ATOM 780 O O . LYS A 1 96 ? -14.758 10.133 6.266 1 95.56 96 LYS A O 1
ATOM 785 N N . HIS A 1 97 ? -15.695 11.977 6.766 1 94.62 97 HIS A N 1
ATOM 786 C CA . HIS A 1 97 ? -16.266 12.086 5.43 1 94.62 97 HIS A CA 1
ATOM 787 C C . HIS A 1 97 ? -15.586 13.195 4.629 1 94.62 97 HIS A C 1
ATOM 789 O O . HIS A 1 97 ? -16.016 13.516 3.516 1 94.62 97 HIS A O 1
ATOM 795 N N . TYR A 1 98 ? -14.516 13.734 5.145 1 96.12 98 TYR A N 1
ATOM 796 C CA . TYR A 1 98 ? -13.836 14.844 4.484 1 96.12 98 TYR A CA 1
ATOM 797 C C . TYR A 1 98 ? -12.586 14.359 3.752 1 96.12 98 TYR A C 1
ATOM 799 O O . TYR A 1 98 ? -11.648 13.867 4.375 1 96.12 98 TYR A O 1
ATOM 807 N N . LYS A 1 99 ? -12.57 14.477 2.441 1 96.94 99 LYS A N 1
ATOM 808 C CA . LYS A 1 99 ? -11.344 14.273 1.686 1 96.94 99 LYS A CA 1
ATOM 809 C C . LYS A 1 99 ? -10.398 15.461 1.852 1 96.94 99 LYS A C 1
ATOM 811 O O . LYS A 1 99 ? -10.781 16.609 1.621 1 96.94 99 LYS A O 1
ATOM 816 N N . LEU A 1 100 ? -9.203 15.227 2.246 1 97.38 100 LEU A N 1
ATOM 817 C CA . LEU A 1 100 ? -8.234 16.281 2.521 1 97.38 100 LEU A CA 1
ATOM 818 C C . LEU A 1 100 ? -7.395 16.578 1.287 1 97.38 100 LEU A C 1
ATOM 820 O O . LEU A 1 100 ? -6.199 16.281 1.254 1 97.38 100 LEU A O 1
ATOM 824 N N . ILE A 1 101 ? -7.992 17.281 0.377 1 95.62 101 ILE A N 1
ATOM 825 C CA . ILE A 1 101 ? -7.352 17.5 -0.916 1 95.62 101 ILE A CA 1
ATOM 826 C C . ILE A 1 101 ? -6.898 18.953 -1.027 1 95.62 101 ILE A C 1
ATOM 828 O O . ILE A 1 101 ? -5.992 19.266 -1.804 1 95.62 101 ILE A O 1
ATOM 832 N N . ASP A 1 102 ? -7.613 19.891 -0.342 1 96 102 ASP A N 1
ATOM 833 C CA . ASP A 1 102 ? -7.18 21.281 -0.352 1 96 102 ASP A CA 1
ATOM 834 C C . ASP A 1 102 ? -5.918 21.469 0.486 1 96 102 ASP A C 1
ATOM 836 O O . ASP A 1 102 ? -5.996 21.656 1.703 1 96 102 ASP A O 1
ATOM 840 N N . GLU A 1 103 ? -4.836 21.594 -0.145 1 95.69 103 GLU A N 1
ATOM 841 C CA . GLU A 1 103 ? -3.514 21.562 0.476 1 95.69 103 GLU A CA 1
ATOM 842 C C . GLU A 1 103 ? -3.309 22.766 1.391 1 95.69 103 GLU A C 1
ATOM 844 O O . GLU A 1 103 ? -2.523 22.703 2.338 1 95.69 103 GLU A O 1
ATOM 849 N N . LYS A 1 104 ? -3.939 23.859 1.12 1 97.12 104 LYS A N 1
ATOM 850 C CA . LYS A 1 104 ? -3.725 25.094 1.873 1 97.12 104 LYS A CA 1
ATOM 851 C C . LYS A 1 104 ? -4.605 25.141 3.119 1 97.12 104 LYS A C 1
ATOM 853 O O . LYS A 1 104 ? -4.367 25.938 4.027 1 97.12 104 LYS A O 1
ATOM 858 N N . SER A 1 105 ? -5.578 24.391 3.152 1 97.31 105 SER A N 1
ATOM 859 C CA . SER A 1 105 ? -6.492 24.406 4.289 1 97.31 105 SER A CA 1
ATOM 860 C C . SER A 1 105 ? -5.832 23.828 5.535 1 97.31 105 SER A C 1
ATOM 862 O O . SER A 1 105 ? -5.098 22.844 5.457 1 97.31 105 SER A O 1
ATOM 864 N N . ARG A 1 106 ? -6.137 24.469 6.609 1 97.12 106 ARG A N 1
ATOM 865 C CA . ARG A 1 106 ? -5.672 23.953 7.887 1 97.12 106 ARG A CA 1
ATOM 866 C C . ARG A 1 106 ? -6.461 22.703 8.289 1 97.12 106 ARG A C 1
ATOM 868 O O . ARG A 1 106 ? -7.68 22.656 8.102 1 97.12 106 ARG A O 1
ATOM 875 N N . ILE A 1 107 ? -5.812 21.719 8.898 1 97.06 107 ILE A N 1
ATOM 876 C CA . ILE A 1 107 ? -6.461 20.453 9.227 1 97.06 107 ILE A CA 1
ATOM 877 C C . ILE A 1 107 ? -7.512 20.688 10.305 1 97.06 107 ILE A C 1
ATOM 879 O O . ILE A 1 107 ? -8.516 19.969 10.367 1 97.06 107 ILE A O 1
ATOM 883 N N . LYS A 1 108 ? -7.305 21.719 11.148 1 95.38 108 LYS A N 1
ATOM 884 C CA . LYS A 1 108 ? -8.273 22.047 12.188 1 95.38 108 LYS A CA 1
ATOM 885 C C . LYS A 1 108 ? -9.633 22.406 11.578 1 95.38 108 LYS A C 1
ATOM 887 O O . LYS A 1 108 ? -10.672 22.172 12.195 1 95.38 108 LYS A O 1
ATOM 892 N N . ARG A 1 109 ? -9.609 22.938 10.422 1 96.06 109 ARG A N 1
ATOM 893 C CA . ARG A 1 109 ? -10.836 23.344 9.742 1 96.06 109 ARG A CA 1
ATOM 894 C C . ARG A 1 109 ? -11.742 22.141 9.477 1 96.06 109 ARG A C 1
ATOM 896 O O . ARG A 1 109 ? -12.961 22.297 9.328 1 96.06 109 ARG A O 1
ATOM 903 N N . PHE A 1 110 ? -11.211 21 9.398 1 96.75 110 PHE A N 1
ATOM 904 C CA . PHE A 1 110 ? -11.977 19.781 9.125 1 96.75 110 PHE A CA 1
ATOM 905 C C . PHE A 1 110 ? -12.445 19.141 10.43 1 96.75 110 PHE A C 1
ATOM 907 O O . PHE A 1 110 ? -13.148 18.141 10.406 1 96.75 110 PHE A O 1
ATOM 914 N N . GLY A 1 111 ? -11.984 19.719 11.602 1 96.31 111 GLY A N 1
ATOM 915 C CA . GLY A 1 111 ? -12.391 19.203 12.906 1 96.31 111 GLY A CA 1
ATOM 916 C C . GLY A 1 111 ? -11.445 18.156 13.453 1 96.31 111 GLY A C 1
ATOM 917 O O . GLY A 1 111 ? -11.773 17.453 14.406 1 96.31 111 GLY A O 1
ATOM 918 N N . ILE A 1 112 ? -10.383 18.031 12.805 1 97.25 112 ILE A N 1
ATOM 919 C CA . ILE A 1 112 ? -9.398 17.047 13.234 1 97.25 112 ILE A CA 1
ATOM 920 C C . ILE A 1 112 ? -8.812 17.438 14.586 1 97.25 112 ILE A C 1
ATOM 922 O O . ILE A 1 112 ? -8.406 18.594 14.773 1 97.25 112 ILE A O 1
ATOM 926 N N . ARG A 1 113 ? -8.758 16.516 15.445 1 95.81 113 ARG A N 1
ATOM 927 C CA . ARG A 1 113 ? -8.266 16.719 16.797 1 95.81 113 ARG A CA 1
ATOM 928 C C . ARG A 1 113 ? -7.211 15.688 17.156 1 95.81 113 ARG A C 1
ATOM 930 O O . ARG A 1 113 ? -6.949 14.766 16.391 1 95.81 113 ARG A O 1
ATOM 937 N N . ASP A 1 114 ? -6.695 15.922 18.344 1 96.38 114 ASP A N 1
ATOM 938 C CA . ASP A 1 114 ? -5.68 15.016 18.859 1 96.38 114 ASP A CA 1
ATOM 939 C C . ASP A 1 114 ? -6.23 13.602 19.016 1 96.38 114 ASP A C 1
ATOM 941 O O . ASP A 1 114 ? -7.301 13.398 19.594 1 96.38 114 ASP A O 1
ATOM 945 N N . GLY A 1 115 ? -5.57 12.586 18.484 1 96.88 115 GLY A N 1
ATOM 946 C CA . GLY A 1 115 ? -5.965 11.195 18.641 1 96.88 115 GLY A CA 1
ATOM 947 C C . GLY A 1 115 ? -6.844 10.688 17.516 1 96.88 115 GLY A C 1
ATOM 948 O O . GLY A 1 115 ? -7.207 9.516 17.469 1 96.88 115 GLY A O 1
ATOM 949 N N . ASP A 1 116 ? -7.102 11.594 16.578 1 97.62 116 ASP A N 1
ATOM 950 C CA . ASP A 1 116 ? -8.008 11.188 15.516 1 97.62 116 ASP A CA 1
ATOM 951 C C . ASP A 1 116 ? -7.305 10.281 14.508 1 97.62 116 ASP A C 1
ATOM 953 O O . ASP A 1 116 ? -6.07 10.219 14.477 1 97.62 116 ASP A O 1
ATOM 957 N N . LEU A 1 117 ? -8.195 9.586 13.773 1 97.31 117 LEU A N 1
ATOM 958 C CA . LEU A 1 117 ? -7.734 8.633 12.773 1 97.31 117 LEU A CA 1
ATOM 959 C C . LEU A 1 117 ? -8.023 9.141 11.359 1 97.31 117 LEU A C 1
ATOM 961 O O . LEU A 1 117 ? -9.148 9.562 11.07 1 97.31 117 LEU A O 1
ATOM 965 N N . LEU A 1 118 ? -6.973 9.109 10.531 1 98.06 118 LEU A N 1
ATOM 966 C CA . LEU A 1 118 ? -7.098 9.375 9.102 1 98.06 118 LEU A CA 1
ATOM 967 C C . LEU A 1 118 ? -6.941 8.086 8.297 1 98.06 118 LEU A C 1
ATOM 969 O O . LEU A 1 118 ? -6.336 7.121 8.766 1 98.06 118 LEU A O 1
ATOM 973 N N . HIS A 1 119 ? -7.566 8.008 7.121 1 96.06 119 HIS A N 1
ATOM 974 C CA . HIS A 1 119 ? -7.414 6.844 6.254 1 96.06 119 HIS A CA 1
ATOM 975 C C . HIS A 1 119 ? -7.312 7.258 4.789 1 96.06 119 HIS A C 1
ATOM 977 O O . HIS A 1 119 ? -7.707 8.367 4.426 1 96.06 119 HIS A O 1
ATOM 983 N N . PHE A 1 120 ? -6.746 6.445 3.979 1 93.38 120 PHE A N 1
ATOM 984 C CA . PHE A 1 120 ? -6.613 6.703 2.551 1 93.38 120 PHE A CA 1
ATOM 985 C C . PHE A 1 120 ? -7.879 6.297 1.805 1 93.38 120 PHE A C 1
ATOM 987 O O . PHE A 1 120 ? -8.469 5.254 2.102 1 93.38 120 PHE A O 1
ATOM 994 N N . VAL A 1 121 ? -8.25 7.105 0.907 1 91.25 121 VAL A N 1
ATOM 995 C CA . VAL A 1 121 ? -9.32 6.758 -0.026 1 91.25 121 VAL A CA 1
ATOM 996 C C . VAL A 1 121 ? -8.883 7.086 -1.453 1 91.25 121 VAL A C 1
ATOM 998 O O . VAL A 1 121 ? -7.945 7.855 -1.66 1 91.25 121 VAL A O 1
ATOM 1001 N N . ASN A 1 122 ? -9.594 6.352 -2.42 1 88.12 122 ASN A N 1
ATOM 1002 C CA . ASN A 1 122 ? -9.352 6.715 -3.811 1 88.12 122 ASN A CA 1
ATOM 1003 C C . ASN A 1 122 ? -9.672 8.18 -4.07 1 88.12 122 ASN A C 1
ATOM 1005 O O . ASN A 1 122 ? -10.734 8.672 -3.676 1 88.12 122 ASN A O 1
ATOM 1009 N N . ARG A 1 123 ? -8.695 8.828 -4.566 1 87.94 123 ARG A N 1
ATOM 1010 C CA . ARG A 1 123 ? -8.859 10.258 -4.828 1 87.94 123 ARG A CA 1
ATOM 1011 C C . ARG A 1 123 ? -9.938 10.5 -5.879 1 87.94 123 ARG A C 1
ATOM 1013 O O . ARG A 1 123 ? -10.688 11.469 -5.793 1 87.94 123 ARG A O 1
ATOM 1020 N N . ILE A 1 124 ? -9.953 9.719 -6.992 1 71.81 124 ILE A N 1
ATOM 1021 C CA .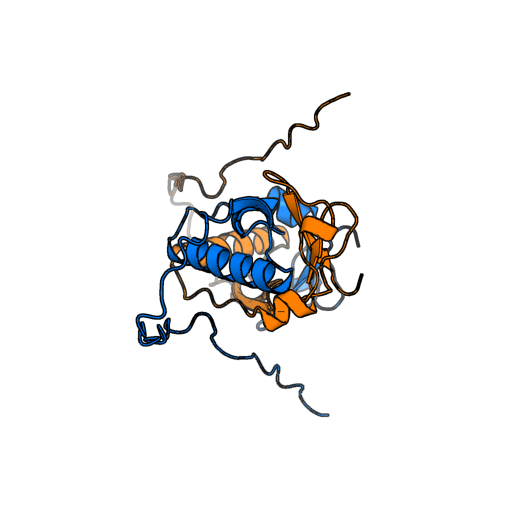 ILE A 1 124 ? -10.914 9.93 -8.062 1 71.81 124 ILE A CA 1
ATOM 1022 C C . ILE A 1 124 ? -12.266 9.328 -7.672 1 71.81 124 ILE A C 1
ATOM 1024 O O . ILE A 1 124 ? -13.312 9.812 -8.109 1 71.81 124 ILE A O 1
ATOM 1028 N N . ALA A 1 125 ? -12.406 8.719 -6.562 1 55.34 125 ALA A N 1
ATOM 1029 C CA . ALA A 1 125 ? -13.75 8.195 -6.34 1 55.34 125 ALA A CA 1
ATOM 1030 C C . ALA A 1 125 ? -14.688 9.281 -5.844 1 55.34 125 ALA A C 1
ATOM 1032 O O . ALA A 1 125 ? -14.25 10.258 -5.223 1 55.34 125 ALA A O 1
ATOM 1033 N N . MET B 1 1 ? 1.687 3.42 -32.75 1 24.36 1 MET B N 1
ATOM 1034 C CA . MET B 1 1 ? 0.947 3.148 -31.516 1 24.36 1 MET B CA 1
ATOM 1035 C C . MET B 1 1 ? 1.793 3.475 -30.281 1 24.36 1 MET B C 1
ATOM 1037 O O . MET B 1 1 ? 2.904 2.963 -30.141 1 24.36 1 MET B O 1
ATOM 1041 N N . PRO B 1 2 ? 1.624 4.73 -29.734 1 24.89 2 PRO B N 1
ATOM 1042 C CA . PRO B 1 2 ? 2.609 5.266 -28.781 1 24.89 2 PRO B CA 1
ATOM 1043 C C . PRO B 1 2 ? 2.719 4.434 -27.516 1 24.89 2 PRO B C 1
ATOM 1045 O O . PRO B 1 2 ? 1.699 4.039 -26.938 1 24.89 2 PRO B O 1
ATOM 1048 N N . ARG B 1 3 ? 3.766 3.525 -27.438 1 28.73 3 ARG B N 1
ATOM 1049 C CA . ARG B 1 3 ? 4.168 2.744 -26.266 1 28.73 3 ARG B CA 1
ATOM 1050 C C . ARG B 1 3 ? 4.23 3.617 -25.016 1 28.73 3 ARG B C 1
ATOM 1052 O O . ARG B 1 3 ? 4.891 4.656 -25.016 1 28.73 3 ARG B O 1
ATOM 1059 N N . ILE B 1 4 ? 3.119 3.674 -24.281 1 32.28 4 ILE B N 1
ATOM 1060 C CA . ILE B 1 4 ? 3.064 4.457 -23.047 1 32.28 4 ILE B CA 1
ATOM 1061 C C . ILE B 1 4 ? 4.246 4.094 -22.156 1 32.28 4 ILE B C 1
ATOM 1063 O O . ILE B 1 4 ? 4.359 2.953 -21.688 1 32.28 4 ILE B O 1
ATOM 1067 N N . GLU B 1 5 ? 5.344 4.68 -22.406 1 33.69 5 GLU B N 1
ATOM 1068 C CA . GLU B 1 5 ? 6.496 4.527 -21.531 1 33.69 5 GLU B CA 1
ATOM 1069 C C . GLU B 1 5 ? 6.141 4.879 -20.094 1 33.69 5 GLU B C 1
ATOM 1071 O O . GLU B 1 5 ? 5.562 5.934 -19.828 1 33.69 5 GLU B O 1
ATOM 1076 N N . PRO B 1 6 ? 5.863 3.828 -19.281 1 34.88 6 PRO B N 1
ATOM 1077 C CA . PRO B 1 6 ? 5.582 4.203 -17.891 1 34.88 6 PRO B CA 1
ATOM 1078 C C . PRO B 1 6 ? 6.652 5.113 -17.297 1 34.88 6 PRO B C 1
ATOM 1080 O O . PRO B 1 6 ? 7.84 4.777 -17.328 1 34.88 6 PRO B O 1
ATOM 1083 N N . ASN B 1 7 ? 6.578 6.34 -17.531 1 31.34 7 ASN B N 1
ATOM 1084 C CA . ASN B 1 7 ? 7.5 7.266 -16.891 1 31.34 7 ASN B CA 1
ATOM 1085 C C . ASN B 1 7 ? 7.594 7.008 -15.391 1 31.34 7 ASN B C 1
ATOM 1087 O O . ASN B 1 7 ? 6.617 7.203 -14.656 1 31.34 7 ASN B O 1
ATOM 1091 N N . ILE B 1 8 ? 8.18 5.93 -15.031 1 37.84 8 ILE B N 1
ATOM 1092 C CA . ILE B 1 8 ? 8.359 5.582 -13.625 1 37.84 8 ILE B CA 1
ATOM 1093 C C . ILE B 1 8 ? 9.031 6.742 -12.891 1 37.84 8 ILE B C 1
ATOM 1095 O O . ILE B 1 8 ? 10.18 7.086 -13.188 1 37.84 8 ILE B O 1
ATOM 1099 N N . PRO B 1 9 ? 8.281 7.762 -12.484 1 32.47 9 PRO B N 1
ATOM 1100 C CA . PRO B 1 9 ? 9 8.891 -11.891 1 32.47 9 PRO B CA 1
ATOM 1101 C C . PRO B 1 9 ? 10.016 8.461 -10.836 1 32.47 9 PRO B C 1
ATOM 1103 O O . PRO B 1 9 ? 9.945 7.336 -10.336 1 32.47 9 PRO B O 1
ATOM 1106 N N . ASP B 1 10 ? 10.891 9.531 -10.242 1 32.72 10 ASP B N 1
ATOM 1107 C CA . ASP B 1 10 ? 12.109 9.836 -9.5 1 32.72 10 ASP B CA 1
ATOM 1108 C C . ASP B 1 10 ? 12.094 9.195 -8.117 1 32.72 10 ASP B C 1
ATOM 1110 O O . ASP B 1 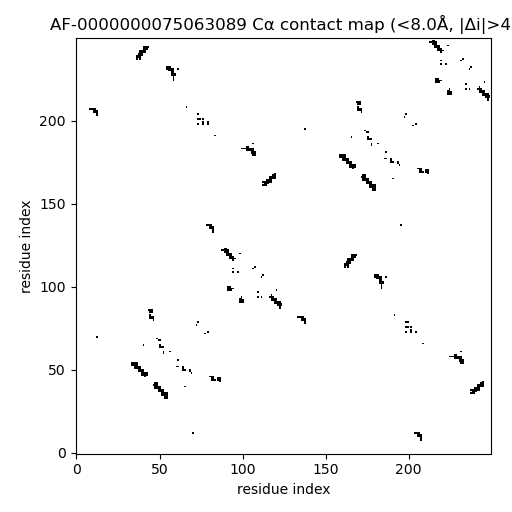10 ? 11.023 8.945 -7.555 1 32.72 10 ASP B O 1
ATOM 1114 N N . SER B 1 11 ? 13.203 8.477 -7.719 1 38.97 11 SER B N 1
ATOM 1115 C CA . SER B 1 11 ? 13.836 7.883 -6.547 1 38.97 11 SER B CA 1
ATOM 1116 C C . SER B 1 11 ? 13.688 8.781 -5.324 1 38.97 11 SER B C 1
ATOM 1118 O O . SER B 1 11 ? 14.406 9.773 -5.188 1 38.97 11 SER B O 1
ATOM 1120 N N . CYS B 1 12 ? 12.453 9.094 -5.043 1 39.41 12 CYS B N 1
ATOM 1121 C CA . CYS B 1 12 ? 12.469 10.086 -3.979 1 39.41 12 CYS B CA 1
ATOM 1122 C C . CYS B 1 12 ? 13.125 9.539 -2.719 1 39.41 12 CYS B C 1
ATOM 1124 O O . CYS B 1 12 ? 13.305 10.258 -1.738 1 39.41 12 CYS B O 1
ATOM 1126 N N . CYS B 1 13 ? 13.031 8.141 -2.58 1 45.84 13 CYS B N 1
ATOM 1127 C CA . CYS B 1 13 ? 13.641 8 -1.264 1 45.84 13 CYS B CA 1
ATOM 1128 C C . CYS B 1 13 ? 15.133 8.32 -1.321 1 45.84 13 CYS B C 1
ATOM 1130 O O . CYS B 1 13 ? 15.969 7.434 -1.137 1 45.84 13 CYS B O 1
ATOM 1132 N N . ILE B 1 14 ? 15.75 9.141 -2.4 1 41.88 14 ILE B N 1
ATOM 1133 C CA . ILE B 1 14 ? 17.141 9.602 -2.424 1 41.88 14 ILE B CA 1
ATOM 1134 C C . ILE B 1 14 ? 17.531 10.094 -1.034 1 41.88 14 ILE B C 1
ATOM 1136 O O . ILE B 1 14 ? 16.672 10.398 -0.204 1 41.88 14 ILE B O 1
ATOM 1140 N N . SER B 1 15 ? 19.062 10.562 -1.053 1 36.84 15 SER B N 1
ATOM 1141 C CA . SER B 1 15 ? 19.938 11.172 -0.055 1 36.84 15 SER B CA 1
ATOM 1142 C C . SER B 1 15 ? 19.281 12.391 0.581 1 36.84 15 SER B C 1
ATOM 1144 O O . SER B 1 15 ? 18.594 13.164 -0.096 1 36.84 15 SER B O 1
ATOM 1146 N N . PRO B 1 16 ? 19.312 12.414 1.843 1 36.59 16 PRO B N 1
ATOM 1147 C CA . PRO B 1 16 ? 18.984 13.672 2.52 1 36.59 16 PRO B CA 1
ATOM 1148 C C . PRO B 1 16 ? 19.75 14.867 1.944 1 36.59 16 PRO B C 1
ATOM 1150 O O . PRO B 1 16 ? 20.969 14.875 1.938 1 36.59 16 PRO B O 1
ATOM 1153 N N . ARG B 1 17 ? 19.688 15.352 0.768 1 32.38 17 ARG B N 1
ATOM 1154 C CA . ARG B 1 17 ? 20.312 16.672 0.855 1 32.38 17 ARG B CA 1
ATOM 1155 C C . ARG B 1 17 ? 19.812 17.438 2.07 1 32.38 17 ARG B C 1
ATOM 1157 O O . ARG B 1 17 ? 18.625 17.797 2.139 1 32.38 17 ARG B O 1
ATOM 1164 N N . PHE B 1 18 ? 20.547 17.203 3.152 1 30.75 18 PHE B N 1
ATOM 1165 C CA . PHE B 1 18 ? 20.562 18.156 4.242 1 30.75 18 PHE B CA 1
ATOM 1166 C C . PHE B 1 18 ? 20.797 19.578 3.717 1 30.75 18 PHE B C 1
ATOM 1168 O O . PHE B 1 18 ? 21.844 19.859 3.135 1 30.75 18 PHE B O 1
ATOM 1175 N N . ARG B 1 19 ? 19.828 20.172 3.045 1 31.5 19 ARG B N 1
ATOM 1176 C CA . ARG B 1 19 ? 20.078 21.609 2.971 1 31.5 19 ARG B CA 1
ATOM 1177 C C . ARG B 1 19 ? 20.656 22.141 4.285 1 31.5 19 ARG B C 1
ATOM 1179 O O . ARG B 1 19 ? 20.156 21.797 5.359 1 31.5 19 ARG B O 1
ATOM 1186 N N . SER B 1 20 ? 21.969 22.328 4.266 1 29.02 20 SER B N 1
ATOM 1187 C CA . SER B 1 20 ? 22.656 23.25 5.164 1 29.02 20 SER B CA 1
ATOM 1188 C C . SER B 1 20 ? 21.922 24.578 5.281 1 29.02 20 SER B C 1
ATOM 1190 O O . SER B 1 20 ? 21.922 25.391 4.348 1 29.02 20 SER B O 1
ATOM 1192 N N . ASN B 1 21 ? 20.688 24.5 5.457 1 28.88 21 ASN B N 1
ATOM 1193 C CA . ASN B 1 21 ? 20.156 25.781 5.895 1 28.88 21 ASN B CA 1
ATOM 1194 C C . ASN B 1 21 ? 21.094 26.484 6.879 1 28.88 21 ASN B C 1
ATOM 1196 O O . ASN B 1 21 ? 21.516 25.875 7.867 1 28.88 21 ASN B O 1
ATOM 1200 N N . SER B 1 22 ? 21.969 27.281 6.406 1 29.53 22 SER B N 1
ATOM 1201 C CA . SER B 1 22 ? 22.594 28.312 7.227 1 29.53 22 SER B CA 1
ATOM 1202 C C . SER B 1 22 ? 21.609 28.859 8.258 1 29.53 22 SER B C 1
ATOM 1204 O O . SER B 1 22 ? 20.484 29.234 7.914 1 29.53 22 SER B O 1
ATOM 1206 N N . PHE B 1 23 ? 21.719 28.344 9.461 1 30.42 23 PHE B N 1
ATOM 1207 C CA . PHE B 1 23 ? 21.219 28.797 10.75 1 30.42 23 PHE B CA 1
ATOM 1208 C C . PHE B 1 23 ? 21.297 30.312 10.867 1 30.42 23 PHE B C 1
ATOM 1210 O O . PHE B 1 23 ? 22.344 30.844 11.227 1 30.42 23 PHE B O 1
ATOM 1217 N N . ARG B 1 24 ? 21.25 31.047 9.844 1 35.12 24 ARG B N 1
ATOM 1218 C CA . ARG B 1 24 ? 21.125 32.406 10.328 1 35.12 24 ARG B CA 1
ATOM 1219 C C . ARG B 1 24 ? 20.219 32.5 11.547 1 35.12 24 ARG B C 1
ATOM 1221 O O . ARG B 1 24 ? 19.203 31.797 11.617 1 35.12 24 ARG B O 1
ATOM 1228 N N . ARG B 1 25 ? 20.703 33.062 12.758 1 35.84 25 ARG B N 1
ATOM 1229 C CA . ARG B 1 25 ? 20.312 33.5 14.094 1 35.84 25 ARG B CA 1
ATOM 1230 C C . ARG B 1 25 ? 18.938 34.156 14.07 1 35.84 25 ARG B C 1
ATOM 1232 O O . ARG B 1 25 ? 18.812 35.375 14.172 1 35.84 25 ARG B O 1
ATOM 1239 N N . SER B 1 26 ? 18.188 34.156 12.992 1 37.97 26 SER B N 1
ATOM 1240 C CA . SER B 1 26 ? 17.031 34.969 13.305 1 37.97 26 SER B CA 1
ATOM 1241 C C . SER B 1 26 ? 16.453 34.625 14.672 1 37.97 26 SER B C 1
ATOM 1243 O O . SER B 1 26 ? 16.609 33.5 15.148 1 37.97 26 SER B O 1
ATOM 1245 N N . LEU B 1 27 ? 16.281 35.594 15.68 1 36.38 27 LEU B N 1
ATOM 1246 C CA . LEU B 1 27 ? 15.727 35.781 17.016 1 36.38 27 LEU B CA 1
ATOM 1247 C C . LEU B 1 27 ? 14.516 34.875 17.234 1 36.38 27 LEU B C 1
ATOM 1249 O O . LEU B 1 27 ? 13.602 34.844 16.406 1 36.38 27 LEU B O 1
ATOM 1253 N N . ARG B 1 28 ? 14.656 33.75 17.969 1 37.78 28 ARG B N 1
ATOM 1254 C CA . ARG B 1 28 ? 13.945 32.719 18.703 1 37.78 28 ARG B CA 1
ATOM 1255 C C . ARG B 1 28 ? 12.672 33.25 19.328 1 37.78 28 ARG B C 1
ATOM 1257 O O . ARG B 1 28 ? 12.711 33.906 20.359 1 37.78 28 ARG B O 1
ATOM 1264 N N . TYR B 1 29 ? 11.969 34.156 18.688 1 41.44 29 TYR B N 1
ATOM 1265 C CA . TYR B 1 29 ? 10.766 34.219 19.516 1 41.44 29 TYR B CA 1
ATOM 1266 C C . TYR B 1 29 ? 10.383 32.844 20.031 1 41.44 29 TYR B C 1
ATOM 1268 O O . TYR B 1 29 ? 10.734 31.828 19.438 1 41.44 29 TYR B O 1
ATOM 1276 N N . GLN B 1 30 ? 10.469 32.562 21.359 1 43.28 30 GLN B N 1
ATOM 1277 C CA . GLN B 1 30 ? 9.977 31.406 22.109 1 43.28 30 GLN B CA 1
ATOM 1278 C C . GLN B 1 30 ? 8.773 30.781 21.422 1 43.28 30 GLN B C 1
ATOM 1280 O O . GLN B 1 30 ? 7.641 31.25 21.594 1 43.28 30 GLN B O 1
ATOM 1285 N N . ARG B 1 31 ? 8.766 30.609 20.109 1 46.72 31 ARG B N 1
ATOM 1286 C CA . ARG B 1 31 ? 7.574 29.938 19.578 1 46.72 31 ARG B CA 1
ATOM 1287 C C . ARG B 1 31 ? 7.086 28.859 20.531 1 46.72 31 ARG B C 1
ATOM 1289 O O . ARG B 1 31 ? 7.863 27.984 20.938 1 46.72 31 ARG B O 1
ATOM 1296 N N . LEU B 1 32 ? 6.16 29.156 21.391 1 48.34 32 LEU B N 1
ATOM 1297 C CA . LEU B 1 32 ? 5.441 28.203 22.219 1 48.34 32 LEU B CA 1
ATOM 1298 C C . LEU B 1 32 ? 5.359 26.844 21.547 1 48.34 32 LEU B C 1
ATOM 1300 O O . LEU B 1 32 ? 5.141 26.75 20.328 1 48.34 32 LEU B O 1
ATOM 1304 N N . PRO B 1 33 ? 6.059 25.875 22.188 1 54.41 33 PRO B N 1
ATOM 1305 C CA . PRO B 1 33 ? 5.953 24.516 21.641 1 54.41 33 PRO B CA 1
ATOM 1306 C C . PRO B 1 33 ? 4.594 24.25 21 1 54.41 33 PRO B C 1
ATOM 1308 O O . PRO B 1 33 ? 3.555 24.469 21.625 1 54.41 33 PRO B O 1
ATOM 1311 N N . SER B 1 34 ? 4.441 24.688 19.75 1 67.69 34 SER B N 1
ATOM 1312 C CA . SER B 1 34 ? 3.164 24.375 19.125 1 67.69 34 SER B CA 1
ATOM 1313 C C . SER B 1 34 ? 2.697 22.969 19.5 1 67.69 34 SER B C 1
ATOM 1315 O O . SER B 1 34 ? 3.512 22.062 19.625 1 67.69 34 SER B O 1
ATOM 1317 N N . ARG B 1 35 ? 1.666 22.859 20.219 1 86.62 35 ARG B N 1
ATOM 1318 C CA . ARG B 1 35 ? 1.037 21.594 20.578 1 86.62 35 ARG B CA 1
ATOM 1319 C C . ARG B 1 35 ? 0.879 20.688 19.359 1 86.62 35 ARG B C 1
ATOM 1321 O O . ARG B 1 35 ? 0.441 21.141 18.297 1 86.62 35 ARG B O 1
ATOM 1328 N N . LEU B 1 36 ? 1.59 19.609 19.438 1 93.38 36 LEU B N 1
ATOM 1329 C CA . LEU B 1 36 ? 1.515 18.641 18.344 1 93.38 36 LEU B CA 1
ATOM 1330 C C . LEU B 1 36 ? 0.233 17.812 18.438 1 93.38 36 LEU B C 1
ATOM 1332 O O . LEU B 1 36 ? -0.204 17.469 19.531 1 93.38 36 LEU B O 1
ATOM 1336 N N . LEU B 1 37 ? -0.304 17.766 17.359 1 95.5 37 LEU B N 1
ATOM 1337 C CA . LEU B 1 37 ? -1.402 16.812 17.219 1 95.5 37 LEU B CA 1
ATOM 1338 C C . LEU B 1 37 ? -0.876 15.422 16.891 1 95.5 37 LEU B C 1
ATOM 1340 O O . LEU B 1 37 ? -0.027 15.258 16.016 1 95.5 37 LEU B O 1
ATOM 1344 N N . HIS B 1 38 ? -1.353 14.422 17.688 1 97.56 38 HIS B N 1
ATOM 1345 C CA . HIS B 1 38 ? -1.062 13.023 17.391 1 97.56 38 HIS B CA 1
ATOM 1346 C C . HIS B 1 38 ? -2.184 12.383 16.578 1 97.56 38 HIS B C 1
ATOM 1348 O O . HIS B 1 38 ? -3.318 12.289 17.047 1 97.56 38 HIS B O 1
ATOM 1354 N N . LEU B 1 39 ? -1.816 11.984 15.43 1 98.12 39 LEU B N 1
ATOM 1355 C CA . LEU B 1 39 ? -2.801 11.391 14.531 1 98.12 39 LEU B CA 1
ATOM 1356 C C . LEU B 1 39 ? -2.385 9.977 14.125 1 98.12 39 LEU B C 1
ATOM 1358 O O . LEU B 1 39 ? -1.195 9.656 14.125 1 98.12 39 LEU B O 1
ATOM 1362 N N . SER B 1 40 ? -3.359 9.156 13.906 1 97.69 40 SER B N 1
ATOM 1363 C CA . SER B 1 40 ? -3.121 7.832 13.328 1 97.69 40 SER B CA 1
ATOM 1364 C C . SER B 1 40 ? -3.545 7.781 11.867 1 97.69 40 SER B C 1
ATOM 1366 O O . SER B 1 40 ? -4.582 8.336 11.492 1 97.69 40 SER B O 1
ATOM 1368 N N . VAL B 1 41 ? -2.738 7.152 11.039 1 97.25 41 VAL B N 1
ATOM 1369 C CA . VAL B 1 41 ? -3.045 6.988 9.625 1 97.25 41 VAL B CA 1
ATOM 1370 C C . VAL B 1 41 ? -3.221 5.504 9.305 1 97.25 41 VAL B C 1
ATOM 1372 O O . VAL B 1 41 ? -2.299 4.707 9.492 1 97.25 41 VAL B O 1
ATOM 1375 N N . LEU B 1 42 ? -4.371 5.141 8.82 1 93.62 42 LEU B N 1
ATOM 1376 C CA . LEU B 1 42 ? -4.699 3.771 8.445 1 93.62 42 LEU B CA 1
ATOM 1377 C C . LEU B 1 42 ? -4.211 3.461 7.031 1 93.62 42 LEU B C 1
ATOM 1379 O O . LEU B 1 42 ? -4.57 4.156 6.078 1 93.62 42 LEU B O 1
ATOM 1383 N N . LYS B 1 43 ? -3.434 2.381 6.965 1 89.12 43 LYS B N 1
ATOM 1384 C CA . LYS B 1 43 ? -2.908 1.926 5.68 1 89.12 43 LYS B CA 1
ATOM 1385 C C . LYS B 1 43 ? -3.92 1.044 4.953 1 89.12 43 LYS B C 1
ATOM 1387 O O . LYS B 1 43 ? -4.898 0.594 5.551 1 89.12 43 LYS B O 1
ATOM 1392 N N . LEU B 1 44 ? -3.57 0.855 3.738 1 82.69 44 LEU B N 1
ATOM 1393 C CA . LEU B 1 44 ? -4.449 0.023 2.924 1 82.69 44 LEU B CA 1
ATOM 1394 C C . LEU B 1 44 ? -4.391 -1.433 3.373 1 82.69 44 LEU B C 1
ATOM 1396 O O . LEU B 1 44 ? -5.332 -2.197 3.145 1 82.69 44 LEU B O 1
ATOM 1400 N N . ASP B 1 45 ? -3.332 -1.85 3.99 1 82.94 45 ASP B N 1
ATOM 1401 C CA . ASP B 1 45 ? -3.189 -3.236 4.426 1 82.94 45 ASP B CA 1
ATOM 1402 C C . ASP B 1 45 ? -3.857 -3.455 5.781 1 82.94 45 ASP B C 1
ATOM 1404 O O . ASP B 1 45 ? -3.768 -4.543 6.355 1 82.94 45 ASP B O 1
ATOM 1408 N N . GLY B 1 46 ? -4.406 -2.428 6.309 1 85.19 46 GLY B N 1
ATOM 1409 C CA . GLY B 1 46 ? -5.152 -2.545 7.555 1 85.19 46 GLY B CA 1
ATOM 1410 C C . GLY B 1 46 ? -4.34 -2.15 8.773 1 85.19 46 GLY B C 1
ATOM 1411 O O . GLY B 1 46 ? -4.879 -2.055 9.875 1 85.19 46 GLY B O 1
ATOM 1412 N N . SER B 1 47 ? -3.109 -1.969 8.633 1 87.56 47 SER B N 1
ATOM 1413 C CA . SER B 1 47 ? -2.283 -1.474 9.727 1 87.56 47 SER B CA 1
ATOM 1414 C C . SER B 1 47 ? -2.268 0.05 9.766 1 87.56 47 SER B C 1
ATOM 1416 O O . SER B 1 47 ? -2.771 0.704 8.844 1 87.56 47 SER B O 1
ATOM 1418 N N . SER B 1 48 ? -1.812 0.631 10.891 1 92.94 48 SER B N 1
ATOM 1419 C CA . SER B 1 48 ? -1.757 2.084 11.023 1 92.94 48 SER B CA 1
ATOM 1420 C C . SER B 1 48 ? -0.401 2.539 11.547 1 92.94 48 SER B C 1
ATOM 1422 O O . SER B 1 48 ? 0.356 1.739 12.102 1 92.94 48 SER B O 1
ATOM 1424 N N . PHE B 1 49 ? -0.116 3.709 11.375 1 92.81 49 PHE B N 1
ATOM 1425 C CA . PHE B 1 49 ? 1.063 4.324 11.969 1 92.81 49 PHE B CA 1
ATOM 1426 C C . PHE B 1 49 ? 0.743 5.723 12.492 1 92.81 49 PHE B C 1
ATOM 1428 O O . PHE B 1 49 ? -0.257 6.324 12.094 1 92.81 49 PHE B O 1
ATOM 1435 N N . GLU B 1 50 ? 1.544 6.191 13.445 1 96.31 50 GLU B N 1
ATOM 1436 C CA . GLU B 1 50 ? 1.312 7.477 14.094 1 96.31 50 GLU B CA 1
ATOM 1437 C C . GLU B 1 50 ? 2.076 8.594 13.398 1 96.31 50 GLU B C 1
ATOM 1439 O O . GLU B 1 50 ? 3.225 8.414 12.984 1 96.31 50 GLU B O 1
ATOM 1444 N N . VAL B 1 51 ? 1.39 9.695 13.273 1 97.5 51 VAL B N 1
ATOM 1445 C CA . VAL B 1 51 ? 1.999 10.898 12.719 1 97.5 51 VAL B CA 1
ATOM 1446 C C . VAL B 1 51 ? 1.771 12.078 13.672 1 97.5 51 VAL B C 1
ATOM 1448 O O . VAL B 1 51 ? 0.688 12.211 14.25 1 97.5 51 VAL B O 1
ATOM 1451 N N . GLN B 1 52 ? 2.76 12.875 13.789 1 97.38 52 GLN B N 1
ATOM 1452 C CA . GLN B 1 52 ? 2.641 14.094 14.578 1 97.38 52 GLN B CA 1
ATOM 1453 C C . GLN B 1 52 ? 2.764 15.336 13.688 1 97.38 52 GLN B C 1
ATOM 1455 O O . GLN B 1 52 ? 3.662 15.414 12.852 1 97.38 52 GLN B O 1
ATOM 1460 N N . VAL B 1 53 ? 1.802 16.203 13.859 1 97.44 53 VAL B N 1
ATOM 1461 C CA . VAL B 1 53 ? 1.846 17.469 13.125 1 97.44 53 VAL B CA 1
ATOM 1462 C C . VAL B 1 53 ? 1.469 18.625 14.062 1 97.44 53 VAL B C 1
ATOM 1464 O O . VAL B 1 53 ? 0.811 18.406 15.078 1 97.44 53 VAL B O 1
ATOM 1467 N N . ALA B 1 54 ? 1.873 19.828 13.586 1 96.19 54 ALA B N 1
ATOM 1468 C CA . ALA B 1 54 ? 1.476 21.016 14.336 1 96.19 54 ALA B CA 1
ATOM 1469 C C . ALA B 1 54 ? -0.038 21.203 14.297 1 96.19 54 ALA B C 1
ATOM 1471 O O . ALA B 1 54 ? -0.682 20.891 13.289 1 96.19 54 ALA B O 1
ATOM 1472 N N . ARG B 1 55 ? -0.594 21.719 15.359 1 93.69 55 ARG B N 1
ATOM 1473 C CA . ARG B 1 55 ? -2.023 22 15.438 1 93.69 55 ARG B CA 1
ATOM 1474 C C . ARG B 1 55 ? -2.469 22.906 14.305 1 93.69 55 ARG B C 1
ATOM 1476 O O . ARG B 1 55 ? -3.58 22.766 13.789 1 93.69 55 ARG B O 1
ATOM 1483 N N . LYS B 1 56 ? -1.628 23.75 13.883 1 94.56 56 LYS B N 1
ATOM 1484 C CA . LYS B 1 56 ? -1.973 24.719 12.836 1 94.56 56 LYS B CA 1
ATOM 1485 C C . LYS B 1 56 ? -1.542 24.219 11.461 1 94.56 56 LYS B C 1
ATOM 1487 O O . LYS B 1 56 ? -1.553 24.969 10.492 1 94.56 56 LYS B O 1
ATOM 1492 N N . ALA B 1 57 ? -1.156 23 11.398 1 96.69 57 ALA B N 1
ATOM 1493 C CA . ALA B 1 57 ? -0.614 22.453 10.156 1 96.69 57 ALA B CA 1
ATOM 1494 C C . ALA B 1 57 ? -1.667 22.453 9.047 1 96.69 57 ALA B C 1
ATOM 1496 O O . ALA B 1 57 ? -2.859 22.297 9.32 1 96.69 57 ALA B O 1
ATOM 1497 N N . SER B 1 58 ? -1.261 22.641 7.82 1 97.88 58 SER B N 1
ATOM 1498 C CA . SER B 1 58 ? -2.098 22.484 6.633 1 97.88 58 SER B CA 1
ATOM 1499 C C . SER B 1 58 ? -2.137 21.031 6.172 1 97.88 58 SER B C 1
ATOM 1501 O O . SER B 1 58 ? -1.373 20.203 6.664 1 97.88 58 SER B O 1
ATOM 1503 N N . VAL B 1 59 ? -3.035 20.781 5.23 1 98 59 VAL B N 1
ATOM 1504 C CA . VAL B 1 59 ? -3.119 19.469 4.605 1 98 59 VAL B CA 1
ATOM 1505 C C . VAL B 1 59 ? -1.792 19.141 3.93 1 98 59 VAL B C 1
ATOM 1507 O O . VAL B 1 59 ? -1.336 17.984 3.98 1 98 59 VAL B O 1
ATOM 1510 N N . ALA B 1 60 ? -1.124 20.125 3.295 1 97.94 60 ALA B N 1
ATOM 1511 C CA . ALA B 1 60 ? 0.172 19.922 2.654 1 97.94 60 ALA B CA 1
ATOM 1512 C C . ALA B 1 60 ? 1.21 19.422 3.66 1 97.94 60 ALA B C 1
ATOM 1514 O O . ALA B 1 60 ? 1.958 18.484 3.383 1 97.94 60 ALA B O 1
ATOM 1515 N N . LYS B 1 61 ? 1.225 20.078 4.781 1 97.38 61 LYS B N 1
ATOM 1516 C CA . LYS B 1 61 ? 2.184 19.703 5.816 1 97.38 61 LYS B CA 1
ATOM 1517 C C . LYS B 1 61 ? 1.857 18.344 6.402 1 97.38 61 LYS B C 1
ATOM 1519 O O . LYS B 1 61 ? 2.762 17.578 6.758 1 97.38 61 LYS B O 1
ATOM 1524 N N . LEU B 1 62 ? 0.614 18.031 6.48 1 98 62 LEU B N 1
ATOM 1525 C CA . LEU B 1 62 ? 0.201 16.703 6.91 1 98 62 LEU B CA 1
ATOM 1526 C C . LEU B 1 62 ? 0.69 15.633 5.934 1 98 62 LEU B C 1
ATOM 1528 O O . LEU B 1 62 ? 1.213 14.594 6.348 1 98 62 LEU B O 1
ATOM 1532 N N . ARG B 1 63 ? 0.534 15.898 4.668 1 97.12 63 ARG B N 1
ATOM 1533 C CA . ARG B 1 63 ? 1.019 14.984 3.643 1 97.12 63 ARG B CA 1
ATOM 1534 C C . ARG B 1 63 ? 2.518 14.742 3.787 1 97.12 63 ARG B C 1
ATOM 1536 O O . ARG B 1 63 ? 2.975 13.602 3.74 1 97.12 63 ARG B O 1
ATOM 1543 N N . GLU B 1 64 ? 3.244 15.727 3.992 1 97.62 64 GLU B N 1
ATOM 1544 C CA . GLU B 1 64 ? 4.688 15.625 4.184 1 97.62 64 GLU B CA 1
ATOM 1545 C C . GLU B 1 64 ? 5.027 14.781 5.41 1 97.62 64 GLU B C 1
ATOM 1547 O O . GLU B 1 64 ? 5.961 13.977 5.379 1 97.62 64 GLU B O 1
ATOM 1552 N N . ALA B 1 65 ? 4.32 15.008 6.414 1 97.75 65 ALA B N 1
ATOM 1553 C CA . ALA B 1 65 ? 4.547 14.258 7.648 1 97.75 65 ALA B CA 1
ATOM 1554 C C . ALA B 1 65 ? 4.277 12.773 7.441 1 97.75 65 ALA B C 1
ATOM 1556 O O . ALA B 1 65 ? 5.039 11.922 7.91 1 97.75 65 ALA B O 1
ATOM 1557 N N . VAL B 1 66 ? 3.244 12.469 6.738 1 96.69 66 VAL B N 1
ATOM 1558 C CA . VAL B 1 66 ? 2.891 11.086 6.426 1 96.69 66 VAL B CA 1
ATOM 1559 C C . VAL B 1 66 ? 4.012 10.445 5.613 1 96.69 66 VAL B C 1
ATOM 1561 O O . VAL B 1 66 ? 4.461 9.336 5.934 1 96.69 66 VAL B O 1
ATOM 1564 N N . GLU B 1 67 ? 4.469 11.141 4.578 1 94.56 67 GLU B N 1
ATOM 1565 C CA . GLU B 1 67 ? 5.555 10.641 3.746 1 94.56 67 GLU B CA 1
ATOM 1566 C C . GLU B 1 67 ? 6.797 10.344 4.582 1 94.56 67 GLU B C 1
ATOM 1568 O O . GLU B 1 67 ? 7.383 9.266 4.477 1 94.56 67 GLU B O 1
ATOM 1573 N N . SER B 1 68 ? 7.152 11.25 5.426 1 94 68 SER B N 1
ATOM 1574 C CA . SER B 1 68 ? 8.375 11.156 6.219 1 94 68 SER B CA 1
ATOM 1575 C C . SER B 1 68 ? 8.305 10 7.207 1 94 68 SER B C 1
ATOM 1577 O O . SER B 1 68 ? 9.234 9.203 7.312 1 94 68 SER B O 1
ATOM 1579 N N . VAL B 1 69 ? 7.195 9.906 7.895 1 92.88 69 VAL B N 1
ATOM 1580 C CA . VAL B 1 69 ? 7.039 8.859 8.898 1 92.88 69 VAL B CA 1
ATOM 1581 C C . VAL B 1 69 ? 7.027 7.492 8.219 1 92.88 69 VAL B C 1
ATOM 1583 O O . VAL B 1 69 ? 7.699 6.562 8.664 1 92.88 69 VAL B O 1
ATOM 1586 N N . PHE B 1 70 ? 6.25 7.383 7.16 1 89.88 70 PHE B N 1
ATOM 1587 C CA . PHE B 1 70 ? 6.137 6.117 6.445 1 89.88 70 PHE B CA 1
ATOM 1588 C C . PHE B 1 70 ? 7.5 5.664 5.934 1 89.88 70 PHE B C 1
ATOM 1590 O O . PHE B 1 70 ? 7.859 4.492 6.066 1 89.88 70 PHE B O 1
ATOM 1597 N N . CYS B 1 71 ? 8.234 6.547 5.379 1 86.69 71 CYS B N 1
ATOM 1598 C CA . CYS B 1 71 ? 9.57 6.215 4.898 1 86.69 71 CYS B CA 1
ATOM 1599 C C . CYS B 1 71 ? 10.477 5.793 6.051 1 86.69 71 CYS B C 1
ATOM 1601 O O . CYS B 1 71 ? 11.25 4.844 5.922 1 86.69 71 CYS B O 1
ATOM 1603 N N . GLY B 1 72 ? 10.367 6.504 7.066 1 86.44 72 GLY B N 1
ATOM 1604 C CA . GLY B 1 72 ? 11.148 6.148 8.242 1 86.44 72 GLY B CA 1
ATOM 1605 C C . GLY B 1 72 ? 10.844 4.758 8.766 1 86.44 72 GLY B C 1
ATOM 1606 O O . GLY B 1 72 ? 11.75 4.02 9.148 1 86.44 72 GLY B O 1
ATOM 1607 N N . MET B 1 73 ? 9.602 4.52 8.836 1 84.19 73 MET B N 1
ATOM 1608 C CA . MET B 1 73 ? 9.164 3.205 9.297 1 84.19 73 MET B CA 1
ATOM 1609 C C . MET B 1 73 ? 9.773 2.1 8.438 1 84.19 73 MET B C 1
ATOM 1611 O O . MET B 1 73 ? 10.188 1.062 8.953 1 84.19 73 MET B O 1
ATOM 1615 N N . LEU B 1 74 ? 9.742 2.324 7.176 1 79.31 74 LEU B N 1
ATOM 1616 C CA . LEU B 1 74 ? 10.289 1.337 6.254 1 79.31 74 LEU B CA 1
ATOM 1617 C C . LEU B 1 74 ? 11.797 1.198 6.438 1 79.31 74 LEU B C 1
ATOM 1619 O O . LEU B 1 74 ? 12.344 0.096 6.336 1 79.31 74 LEU B O 1
ATOM 1623 N N . MET B 1 75 ? 12.453 2.236 6.738 1 78.94 75 MET B N 1
ATOM 1624 C CA . MET B 1 75 ? 13.898 2.242 6.895 1 78.94 75 MET B CA 1
ATOM 1625 C C . MET B 1 75 ? 14.312 1.584 8.211 1 78.94 75 MET B C 1
ATOM 1627 O O . MET B 1 75 ? 15.367 0.95 8.289 1 78.94 75 MET B O 1
ATOM 1631 N N . ASN B 1 76 ? 13.531 1.802 9.164 1 76.75 76 ASN B N 1
ATOM 1632 C CA . ASN B 1 76 ? 13.891 1.3 10.492 1 76.75 76 ASN B CA 1
ATOM 1633 C C . ASN B 1 76 ? 13.461 -0.153 10.672 1 76.75 76 ASN B C 1
ATOM 1635 O O . ASN B 1 76 ? 13.664 -0.733 11.742 1 76.75 76 ASN B O 1
ATOM 1639 N N . ARG B 1 77 ? 13.164 -0.739 9.633 1 68.5 77 ARG B N 1
ATOM 1640 C CA . ARG B 1 77 ? 12.82 -2.156 9.594 1 68.5 77 ARG B CA 1
ATOM 1641 C C . ARG B 1 77 ? 11.789 -2.5 10.664 1 68.5 77 ARG B C 1
ATOM 1643 O O . ARG B 1 77 ? 11.906 -3.521 11.336 1 68.5 77 ARG B O 1
ATOM 1650 N N . GLU B 1 78 ? 11.109 -1.488 11.133 1 61.88 78 GLU B N 1
ATOM 1651 C CA . GLU B 1 78 ? 10.055 -1.854 12.07 1 61.88 78 GLU B CA 1
ATOM 1652 C C . GLU B 1 78 ? 9.203 -2.994 11.523 1 61.88 78 GLU B C 1
ATOM 1654 O O . GLU B 1 78 ? 9.016 -3.109 10.312 1 61.88 78 GLU B O 1
ATOM 1659 N N . ASP B 1 79 ? 9.211 -4.012 12.312 1 60.75 79 ASP B N 1
ATOM 1660 C CA . ASP B 1 79 ? 8.477 -5.227 11.961 1 60.75 79 ASP B CA 1
ATOM 1661 C C . ASP B 1 79 ? 7.242 -4.902 11.125 1 60.75 79 ASP B C 1
ATOM 1663 O O . ASP B 1 79 ? 6.305 -4.262 11.609 1 60.75 79 ASP B O 1
ATOM 1667 N N . VAL B 1 80 ? 7.496 -4.711 9.945 1 67.12 80 VAL B N 1
ATOM 1668 C CA . VAL B 1 80 ? 6.359 -4.512 9.055 1 67.12 80 VAL B CA 1
ATOM 1669 C C . VAL B 1 80 ? 5.43 -5.723 9.125 1 67.12 80 VAL B C 1
ATOM 1671 O O . VAL B 1 80 ? 5.848 -6.848 8.836 1 67.12 80 VAL B O 1
ATOM 1674 N N . LYS B 1 81 ? 4.418 -5.477 9.898 1 78.75 81 LYS B N 1
ATOM 1675 C CA . LYS B 1 81 ? 3.389 -6.508 9.977 1 78.75 81 LYS B CA 1
ATOM 1676 C C . LYS B 1 81 ? 2.262 -6.242 8.984 1 78.75 81 LYS B C 1
ATOM 1678 O O . LYS B 1 81 ? 1.604 -5.203 9.047 1 78.75 81 LYS B O 1
ATOM 1683 N N . ILE B 1 82 ? 2.17 -6.973 7.957 1 86.06 82 ILE B N 1
ATOM 1684 C CA . ILE B 1 82 ? 1.075 -6.855 7 1 86.06 82 ILE B CA 1
ATOM 1685 C C . ILE B 1 82 ? -0.031 -7.848 7.355 1 86.06 82 ILE B C 1
ATOM 1687 O O . ILE B 1 82 ? 0.238 -9.023 7.613 1 86.06 82 ILE B O 1
ATOM 1691 N N . SER B 1 83 ? -1.299 -7.406 7.496 1 88.69 83 SER B N 1
ATOM 1692 C CA . SER B 1 83 ? -2.455 -8.289 7.633 1 88.69 83 SER B CA 1
ATOM 1693 C C . SER B 1 83 ? -2.92 -8.805 6.277 1 88.69 83 SER B C 1
ATOM 1695 O O . SER B 1 83 ? -3.77 -8.195 5.629 1 88.69 83 SER B O 1
ATOM 1697 N N . TRP B 1 84 ? -2.537 -9.953 5.867 1 92.12 84 TRP B N 1
ATOM 1698 C CA . TRP B 1 84 ? -2.865 -10.484 4.547 1 92.12 84 TRP B CA 1
ATOM 1699 C C . TRP B 1 84 ? -4.34 -10.852 4.461 1 92.12 84 TRP B C 1
ATOM 1701 O O . TRP B 1 84 ? -4.977 -10.656 3.422 1 92.12 84 TRP B O 1
ATOM 1711 N N . PRO B 1 85 ? -4.84 -11.43 5.625 1 92.06 85 PRO B N 1
ATOM 1712 C CA . PRO B 1 85 ? -6.289 -11.617 5.578 1 92.06 85 PRO B CA 1
ATOM 1713 C C . PRO B 1 85 ? -7.043 -10.336 5.23 1 92.06 85 PRO B C 1
ATOM 1715 O O . PRO B 1 85 ? -8.008 -10.375 4.461 1 92.06 85 PRO B O 1
ATOM 1718 N N . HIS B 1 86 ? -6.586 -9.227 5.738 1 90.88 86 HIS B N 1
ATOM 1719 C CA . HIS B 1 86 ? -7.199 -7.945 5.422 1 90.88 86 HIS B CA 1
ATOM 1720 C C . HIS B 1 86 ? -6.949 -7.555 3.971 1 90.88 86 HIS B C 1
ATOM 1722 O O . HIS B 1 86 ? -7.871 -7.137 3.268 1 90.88 86 HIS B O 1
ATOM 1728 N N . VAL B 1 87 ? -5.762 -7.641 3.541 1 92.81 87 VAL B N 1
ATOM 1729 C CA . VAL B 1 87 ? -5.406 -7.273 2.174 1 92.81 87 VAL B CA 1
ATOM 1730 C C . VAL B 1 87 ? -6.25 -8.078 1.187 1 92.81 87 VAL B C 1
ATOM 1732 O O . VAL B 1 87 ? -6.867 -7.516 0.283 1 92.81 87 VAL B O 1
ATOM 1735 N N . TRP B 1 88 ? -6.355 -9.391 1.368 1 93.75 88 TRP B N 1
ATOM 1736 C CA . TRP B 1 88 ? -7.023 -10.258 0.402 1 93.75 88 TRP B CA 1
ATOM 1737 C C . TRP B 1 88 ? -8.539 -10.156 0.533 1 93.75 88 TRP B C 1
ATOM 1739 O O . TRP B 1 88 ? -9.273 -10.57 -0.365 1 93.75 88 TRP B O 1
ATOM 1749 N N . SER B 1 89 ? -9.016 -9.727 1.662 1 92.88 89 SER B N 1
ATOM 1750 C CA . SER B 1 89 ? -10.453 -9.516 1.78 1 92.88 89 SER B CA 1
ATOM 1751 C C . SER B 1 89 ? -10.891 -8.242 1.065 1 92.88 89 SER B C 1
ATOM 1753 O O . SER B 1 89 ? -12.055 -8.102 0.687 1 92.88 89 SER B O 1
ATOM 1755 N N . HIS B 1 90 ? -9.992 -7.301 0.936 1 90.25 90 HIS B N 1
ATOM 1756 C CA . HIS B 1 90 ? -10.32 -6.016 0.332 1 90.25 90 HIS B CA 1
ATOM 1757 C C . HIS B 1 90 ? -9.852 -5.953 -1.117 1 90.25 90 HIS B C 1
ATOM 1759 O O . HIS B 1 90 ? -10.461 -5.273 -1.943 1 90.25 90 HIS B O 1
ATOM 1765 N N . PHE B 1 91 ? -8.773 -6.719 -1.404 1 91.75 91 PHE B N 1
ATOM 1766 C CA . PHE B 1 91 ? -8.172 -6.676 -2.734 1 91.75 91 PHE B CA 1
ATOM 1767 C C . PHE B 1 91 ? -8.031 -8.078 -3.312 1 91.75 91 PHE B C 1
ATOM 1769 O O . PHE B 1 91 ? -8.023 -9.062 -2.57 1 91.75 91 PHE B O 1
ATOM 1776 N N . CYS B 1 92 ? -7.914 -8.219 -4.602 1 95.5 92 CYS B N 1
ATOM 1777 C CA . CYS B 1 92 ? -7.512 -9.438 -5.305 1 95.5 92 CYS B CA 1
ATOM 1778 C C . CYS B 1 92 ? -6.559 -9.109 -6.449 1 95.5 92 CYS B C 1
ATOM 1780 O O . CYS B 1 92 ? -6.449 -7.953 -6.859 1 95.5 92 CYS B O 1
ATOM 1782 N N . LEU B 1 93 ? -5.797 -10.07 -6.852 1 96.75 93 LEU B N 1
ATOM 1783 C CA . LEU B 1 93 ? -4.953 -9.922 -8.031 1 96.75 93 LEU B CA 1
ATOM 1784 C C . LEU B 1 93 ? -5.797 -9.93 -9.305 1 96.75 93 LEU B C 1
ATOM 1786 O O . LEU B 1 93 ? -6.832 -10.602 -9.359 1 96.75 93 LEU B O 1
ATOM 1790 N N . CYS B 1 94 ? -5.359 -9.211 -10.18 1 97.81 94 CYS B N 1
ATOM 1791 C CA . CYS B 1 94 ? -6.043 -9.117 -11.469 1 97.81 94 CYS B CA 1
ATOM 1792 C C . CYS B 1 94 ? -5.055 -9.234 -12.617 1 97.81 94 CYS B C 1
ATOM 1794 O O . CYS B 1 94 ? -3.967 -8.656 -12.57 1 97.81 94 CYS B O 1
ATOM 1796 N N . TYR B 1 95 ? -5.395 -9.977 -13.625 1 97.88 95 TYR B N 1
ATOM 1797 C CA . TYR B 1 95 ? -4.684 -10.078 -14.898 1 97.88 95 TYR B CA 1
ATOM 1798 C C . TYR B 1 95 ? -5.559 -9.609 -16.047 1 97.88 95 TYR B C 1
ATOM 1800 O O . TYR B 1 95 ? -6.586 -10.219 -16.359 1 97.88 95 TYR B O 1
ATOM 1808 N N . LYS B 1 96 ? -5.086 -8.469 -16.578 1 95.38 96 LYS B N 1
ATOM 1809 C CA . LYS B 1 96 ? -5.93 -7.852 -17.609 1 95.38 96 LYS B CA 1
ATOM 1810 C C . LYS B 1 96 ? -7.34 -7.598 -17.078 1 95.38 96 LYS B C 1
ATOM 1812 O O . LYS B 1 96 ? -7.531 -6.77 -16.188 1 95.38 96 LYS B O 1
ATOM 1817 N N . HIS B 1 97 ? -8.266 -8.328 -17.453 1 94.56 97 HIS B N 1
ATOM 1818 C CA . HIS B 1 97 ? -9.633 -8.102 -17 1 94.56 97 HIS B CA 1
ATOM 1819 C C . HIS B 1 97 ? -10.117 -9.242 -16.109 1 94.56 97 HIS B C 1
ATOM 1821 O O . HIS B 1 97 ? -11.289 -9.289 -15.734 1 94.56 97 HIS B O 1
ATOM 1827 N N . TYR B 1 98 ? -9.227 -10.133 -15.742 1 96 98 TYR B N 1
ATOM 1828 C CA . TYR B 1 98 ? -9.617 -11.289 -14.945 1 96 98 TYR B CA 1
ATOM 1829 C C . TYR B 1 98 ? -9.242 -11.094 -13.484 1 96 98 TYR B C 1
ATOM 1831 O O . TYR B 1 98 ? -8.062 -10.969 -13.141 1 96 98 TYR B O 1
ATOM 1839 N N . LYS B 1 99 ? -10.227 -11.055 -12.609 1 96.81 99 LYS B N 1
ATOM 1840 C CA . LYS B 1 99 ? -9.961 -11.117 -11.18 1 96.81 99 LYS B CA 1
ATOM 1841 C C . LYS B 1 99 ? -9.594 -12.531 -10.75 1 96.81 99 LYS B C 1
ATOM 1843 O O . LYS B 1 99 ? -10.328 -13.484 -11.031 1 96.81 99 LYS B O 1
ATOM 1848 N N . LEU B 1 100 ? -8.5 -12.695 -10.102 1 97.25 100 LEU B N 1
ATOM 1849 C CA . LEU B 1 100 ? -8 -14.008 -9.719 1 97.25 100 LEU B CA 1
ATOM 1850 C C . LEU B 1 100 ? -8.469 -14.383 -8.312 1 97.25 100 LEU B C 1
ATOM 1852 O O . LEU B 1 100 ? -7.672 -14.43 -7.379 1 97.25 100 LEU B O 1
ATOM 1856 N N . ILE B 1 101 ? -9.695 -14.758 -8.234 1 95.62 101 ILE B N 1
ATOM 1857 C CA . ILE B 1 101 ? -10.312 -14.977 -6.926 1 95.62 101 ILE B CA 1
ATOM 1858 C C . ILE B 1 101 ? -10.523 -16.469 -6.707 1 95.62 101 ILE B C 1
ATOM 1860 O O . ILE B 1 101 ? -10.617 -16.938 -5.566 1 95.62 101 ILE B O 1
ATOM 1864 N N . ASP B 1 102 ? -10.734 -17.266 -7.801 1 96 102 ASP B N 1
ATOM 1865 C CA . ASP B 1 102 ? -10.867 -18.703 -7.652 1 96 102 ASP B CA 1
ATOM 1866 C C . ASP B 1 102 ? -9.523 -19.344 -7.309 1 96 102 ASP B C 1
ATOM 1868 O O . ASP B 1 102 ? -8.727 -19.641 -8.203 1 96 102 ASP B O 1
ATOM 1872 N N . GLU B 1 103 ? -9.359 -19.688 -6.105 1 95.69 103 GLU B N 1
ATOM 1873 C CA . GLU B 1 103 ? -8.078 -20.109 -5.551 1 95.69 103 GLU B CA 1
ATOM 1874 C C . GLU B 1 103 ? -7.629 -21.438 -6.164 1 95.69 103 GLU B C 1
ATOM 1876 O O . GLU B 1 103 ? -6.43 -21.734 -6.215 1 95.69 103 GLU B O 1
ATOM 1881 N N . LYS B 1 104 ? -8.523 -22.266 -6.594 1 97.06 104 LYS B N 1
ATOM 1882 C CA . LYS B 1 104 ? -8.188 -23.594 -7.102 1 97.06 104 LYS B CA 1
ATOM 1883 C C . LYS B 1 104 ? -7.836 -23.547 -8.586 1 97.06 104 LYS B C 1
ATOM 1885 O O . LYS B 1 104 ? -7.25 -24.484 -9.117 1 97.06 104 LYS B O 1
ATOM 1890 N N . SER B 1 105 ? -8.188 -22.562 -9.219 1 97.31 105 SER B N 1
ATOM 1891 C CA . SER B 1 105 ? -7.926 -22.469 -10.648 1 97.31 105 SER B CA 1
ATOM 1892 C C . SER B 1 105 ? -6.438 -22.266 -10.93 1 97.31 105 SER B C 1
ATOM 1894 O O . SER B 1 105 ? -5.762 -21.531 -10.211 1 97.31 105 SER B O 1
ATOM 1896 N N . ARG B 1 106 ? -6.02 -22.922 -11.953 1 97.12 106 ARG B N 1
ATOM 1897 C CA . ARG B 1 106 ? -4.645 -22.719 -12.398 1 97.12 106 ARG B CA 1
ATOM 1898 C C . ARG B 1 106 ? -4.484 -21.359 -13.086 1 97.12 106 ARG B C 1
ATOM 1900 O O . ARG B 1 106 ? -5.359 -20.938 -13.844 1 97.12 106 ARG B O 1
ATOM 1907 N N . ILE B 1 107 ? -3.35 -20.688 -12.883 1 97 107 ILE B N 1
ATOM 1908 C CA . ILE B 1 107 ? -3.154 -19.344 -13.414 1 97 107 ILE B CA 1
ATOM 1909 C C . ILE B 1 107 ? -3.068 -19.391 -14.938 1 97 107 ILE B C 1
ATOM 1911 O O . ILE B 1 107 ? -3.447 -18.438 -15.617 1 97 107 ILE B O 1
ATOM 1915 N N . LYS B 1 108 ? -2.621 -20.547 -15.484 1 95.38 108 LYS B N 1
ATOM 1916 C CA . LYS B 1 108 ? -2.551 -20.719 -16.938 1 95.38 108 LYS B CA 1
ATOM 1917 C C . LYS B 1 108 ? -3.932 -20.594 -17.562 1 95.38 108 LYS B C 1
ATOM 1919 O O . LYS B 1 108 ? -4.055 -20.156 -18.719 1 95.38 108 LYS B O 1
ATOM 1924 N N . ARG B 1 109 ? -4.914 -20.953 -16.844 1 96.06 109 ARG B N 1
ATOM 1925 C CA . ARG B 1 109 ? -6.285 -20.906 -17.344 1 96.06 109 ARG B CA 1
ATOM 1926 C C . ARG B 1 109 ? -6.695 -19.469 -17.688 1 96.06 109 ARG B C 1
ATOM 1928 O O . ARG B 1 109 ? -7.594 -19.25 -18.5 1 96.06 109 ARG B O 1
ATOM 1935 N N . PHE B 1 110 ? -6.113 -18.531 -17.094 1 96.81 110 PHE B N 1
ATOM 1936 C CA . PHE B 1 110 ? -6.438 -17.125 -17.312 1 96.81 110 PHE B CA 1
ATOM 1937 C C . PHE B 1 110 ? -5.594 -16.547 -18.438 1 96.81 110 PHE B C 1
ATOM 1939 O O . PHE B 1 110 ? -5.758 -15.375 -18.812 1 96.81 110 PHE B O 1
ATOM 1946 N N . GLY B 1 111 ? -4.617 -17.359 -18.969 1 96.25 111 GLY B N 1
ATOM 1947 C CA . GLY B 1 111 ? -3.764 -16.922 -20.062 1 96.25 111 GLY B CA 1
ATOM 1948 C C . GLY B 1 111 ? -2.48 -16.266 -19.594 1 96.25 111 GLY B C 1
ATOM 1949 O O . GLY B 1 111 ? -1.783 -15.625 -20.375 1 96.25 111 GLY B O 1
ATOM 1950 N N . ILE B 1 112 ? -2.27 -16.359 -18.359 1 97.25 112 ILE B N 1
ATOM 1951 C CA . ILE B 1 112 ? -1.069 -15.758 -17.797 1 97.25 112 ILE B CA 1
ATOM 1952 C C . ILE B 1 112 ? 0.17 -16.484 -18.312 1 97.25 112 ILE B C 1
ATOM 1954 O O . ILE B 1 112 ? 0.235 -17.719 -18.297 1 97.25 112 ILE B O 1
ATOM 1958 N N . ARG B 1 113 ? 1.1 -15.711 -18.75 1 95.75 113 ARG B N 1
ATOM 1959 C CA . ARG B 1 113 ? 2.344 -16.219 -19.312 1 95.75 113 ARG B CA 1
ATOM 1960 C C . ARG B 1 113 ? 3.555 -15.578 -18.641 1 95.75 113 ARG B C 1
ATOM 1962 O O . ARG B 1 113 ? 3.406 -14.672 -17.812 1 95.75 113 ARG B O 1
ATOM 1969 N N . ASP B 1 114 ? 4.672 -16.094 -19.078 1 96.31 114 ASP B N 1
ATOM 1970 C CA . ASP B 1 114 ? 5.938 -15.594 -18.547 1 96.31 114 ASP B CA 1
ATOM 1971 C C . ASP B 1 114 ? 6.109 -14.109 -18.875 1 96.31 114 ASP B C 1
ATOM 1973 O O . ASP B 1 114 ? 5.93 -13.695 -20.016 1 96.31 114 ASP B O 1
ATOM 1977 N N . GLY B 1 115 ? 6.426 -13.266 -17.891 1 96.88 115 GLY B N 1
ATOM 1978 C CA . GLY B 1 115 ? 6.691 -11.852 -18.109 1 96.88 115 GLY B CA 1
ATOM 1979 C C . GLY B 1 115 ? 5.461 -10.977 -17.938 1 96.88 115 GLY B C 1
ATOM 1980 O O . GLY B 1 115 ? 5.543 -9.75 -18.016 1 96.88 115 GLY B O 1
ATOM 1981 N N . ASP B 1 116 ? 4.367 -11.648 -17.641 1 97.62 116 ASP B N 1
ATOM 1982 C CA . ASP B 1 116 ? 3.133 -10.867 -17.531 1 97.62 116 ASP B CA 1
ATOM 1983 C C . ASP B 1 116 ? 3.084 -10.086 -16.234 1 97.62 116 ASP B C 1
ATOM 1985 O O . ASP B 1 116 ? 3.834 -10.375 -15.297 1 97.62 116 ASP B O 1
ATOM 1989 N N . LEU B 1 117 ? 2.184 -9.086 -16.312 1 97.31 117 LEU B N 1
ATOM 1990 C CA . LEU B 1 117 ? 2 -8.18 -15.172 1 97.31 117 LEU B CA 1
ATOM 1991 C C . LEU B 1 117 ? 0.646 -8.414 -14.516 1 97.31 117 LEU B C 1
ATOM 1993 O O . LEU B 1 117 ? -0.382 -8.469 -15.195 1 97.31 117 LEU B O 1
ATOM 1997 N N . LEU B 1 118 ? 0.705 -8.57 -13.188 1 98 118 LEU B N 1
ATOM 1998 C CA . LEU B 1 118 ? -0.496 -8.602 -12.359 1 98 118 LEU B CA 1
ATOM 1999 C C . LEU B 1 118 ? -0.626 -7.316 -11.539 1 98 118 LEU B C 1
ATOM 2001 O O . LEU B 1 118 ? 0.368 -6.633 -11.289 1 98 118 LEU B O 1
ATOM 2005 N N . HIS B 1 119 ? -1.866 -6.918 -11.195 1 96.06 119 HIS B N 1
ATOM 2006 C CA . HIS B 1 119 ? -2.08 -5.742 -10.359 1 96.06 119 HIS B CA 1
ATOM 2007 C C . HIS B 1 119 ? -3.207 -5.977 -9.359 1 96.06 119 HIS B C 1
ATOM 2009 O O . HIS B 1 119 ? -4.039 -6.867 -9.547 1 96.06 119 HIS B O 1
ATOM 2015 N N . PHE B 1 120 ? -3.201 -5.273 -8.297 1 93.38 120 PHE B N 1
ATOM 2016 C CA . PHE B 1 120 ? -4.242 -5.367 -7.281 1 93.38 120 PHE B CA 1
ATOM 2017 C C . PHE B 1 120 ? -5.449 -4.523 -7.664 1 93.38 120 PHE B C 1
ATOM 2019 O O . PHE B 1 120 ? -5.305 -3.408 -8.164 1 93.38 120 PHE B O 1
ATOM 2026 N N . VAL B 1 121 ? -6.582 -5.07 -7.445 1 91.19 121 VAL B N 1
ATOM 2027 C CA . VAL B 1 121 ? -7.824 -4.316 -7.566 1 91.19 121 VAL B CA 1
ATOM 2028 C C . VAL B 1 121 ? -8.703 -4.562 -6.344 1 91.19 121 VAL B C 1
ATOM 2030 O O . VAL B 1 121 ? -8.508 -5.539 -5.617 1 91.19 121 VAL B O 1
ATOM 2033 N N . ASN B 1 122 ? -9.633 -3.535 -6.117 1 88.06 122 ASN B N 1
ATOM 2034 C CA . ASN B 1 122 ? -10.617 -3.764 -5.059 1 88.06 122 ASN B CA 1
ATOM 2035 C C . ASN B 1 122 ? -11.438 -5.023 -5.32 1 88.06 122 ASN B C 1
ATOM 2037 O O . ASN B 1 122 ? -11.938 -5.227 -6.426 1 88.06 122 ASN B O 1
ATOM 2041 N N . ARG B 1 123 ? -11.375 -5.852 -4.363 1 87.62 123 ARG B N 1
ATOM 2042 C CA . ARG B 1 123 ? -12.078 -7.121 -4.5 1 87.62 123 ARG B CA 1
ATOM 2043 C C . ARG B 1 123 ? -13.586 -6.902 -4.621 1 87.62 123 ARG B C 1
ATOM 2045 O O . ARG B 1 123 ? -14.266 -7.629 -5.352 1 87.62 123 ARG B O 1
ATOM 2052 N N . ILE B 1 124 ? -14.18 -6.004 -3.801 1 71.81 124 ILE B N 1
ATOM 2053 C CA . ILE B 1 124 ? -15.625 -5.781 -3.812 1 71.81 124 ILE B CA 1
ATOM 2054 C C . ILE B 1 124 ? -16 -4.906 -5.008 1 71.81 124 ILE B C 1
ATOM 2056 O O . ILE B 1 124 ? -17.109 -5.016 -5.539 1 71.81 124 ILE B O 1
ATOM 2060 N N . ALA B 1 125 ? -15.094 -4.387 -5.75 1 55.19 125 ALA B N 1
ATOM 2061 C CA . ALA B 1 125 ? -15.586 -3.531 -6.828 1 55.19 125 ALA B CA 1
ATOM 2062 C C . ALA B 1 125 ? -16.047 -4.367 -8.023 1 55.19 125 ALA B C 1
ATOM 2064 O O . ALA B 1 125 ? -15.562 -5.48 -8.234 1 55.19 125 ALA B O 1
#

Radius of gyration: 22.19 Å; Cα contacts (8 Å, |Δi|>4): 339; chains: 2; bounding box: 46×77×54 Å

Nearest PDB structures (foldseek):
  8yt8-assembly1_B  TM=4.075E-01  e=1.545E+00  Mus musculus
  9c3c-assembly1_b  TM=4.341E-01  e=1.870E+00  Oryctolagus cuniculus
  4uc7-assembly2_B  TM=3.528E-01  e=3.766E+00  Human respiratory syncytial virus A2
  4uc9-assembly3_C  TM=3.917E-01  e=5.176E+00  Human respiratory syncytial virus A2
  9c3c-assembly1_b  TM=5.269E-01  e=2.447E+00  Oryctolagus cuniculus

InterPro domains:
  IPR029071 Ubiquitin-like domain superfamily [SSF54236] (33-123)
  IPR039690 U11/U12 small nuclear ribonucleoprotein 25kDa protein [PTHR14942] (13-124)
  IPR040610 SNRNP25, ubiquitin-like domain [PF18036] (26-124)
  IPR040610 SNRNP25, ubiquitin-like domain [cd17058] (37-123)